Protein AF-A0A6C0E590-F1 (afdb_monomer)

Radius of gyration: 25.4 Å; Cα contacts (8 Å, |Δi|>4): 181; chains: 1; bounding box: 88×44×75 Å

Organism: NCBI:txid1070528

Nearest PDB structures (foldseek):
  6fbv-assembly1_D  TM=6.183E-01  e=8.838E+00  Mycobacterium tuberculosis H37Rv

Solvent-accessible surface area (backbone atoms only — not comparable to full-atom values): 10611 Å² total; per-residue (Å²): 136,91,80,89,82,78,91,78,86,80,71,80,77,78,72,75,76,74,85,67,58,65,64,57,49,36,53,47,10,49,68,38,26,35,47,50,52,51,54,49,51,52,52,51,50,49,54,51,47,56,50,50,47,53,48,43,67,73,73,42,83,52,68,68,62,33,56,49,52,49,48,54,51,49,53,51,48,52,56,59,70,28,68,71,48,45,50,51,47,44,52,50,45,35,52,28,25,36,25,67,60,13,73,55,31,89,57,27,64,46,95,58,75,43,70,57,33,32,57,76,70,72,48,44,80,86,41,74,75,38,33,56,54,50,49,54,49,41,52,53,42,44,66,75,41,57,93,46,50,62,59,59,54,90,28,25,40,63,84,52,55,66,71,58,52,53,51,45,43,74,48,37,35,54,20,36,29,58,90,67,78,81,70,76,88,125

Structure (mmCIF, N/CA/C/O backbone):
data_AF-A0A6C0E590-F1
#
_entry.id   AF-A0A6C0E590-F1
#
loop_
_atom_site.group_PDB
_atom_site.id
_atom_site.type_symbol
_atom_site.label_atom_id
_atom_site.label_alt_id
_atom_site.label_comp_id
_atom_site.label_asym_id
_atom_site.label_entity_id
_atom_site.label_seq_id
_atom_site.pdbx_PDB_ins_code
_atom_site.Cartn_x
_atom_site.Cartn_y
_atom_site.Cartn_z
_atom_site.occupancy
_atom_site.B_iso_or_equiv
_atom_site.auth_seq_id
_atom_site.auth_comp_id
_atom_site.auth_asym_id
_atom_site.auth_atom_id
_atom_site.pdbx_PDB_model_num
ATOM 1 N N . MET A 1 1 ? -61.570 -25.696 46.455 1.00 39.84 1 MET A N 1
ATOM 2 C CA . MET A 1 1 ? -60.836 -26.701 45.655 1.00 39.84 1 MET A CA 1
ATOM 3 C C . MET A 1 1 ? -59.797 -25.986 44.805 1.00 39.84 1 MET A C 1
ATOM 5 O O . MET A 1 1 ? -60.151 -25.136 44.002 1.00 39.84 1 MET A O 1
ATOM 9 N N . ASN A 1 2 ? -58.521 -26.287 45.052 1.00 41.16 2 ASN A N 1
ATOM 10 C CA . ASN A 1 2 ? -57.369 -25.803 44.291 1.00 41.16 2 ASN A CA 1
ATOM 11 C C . ASN A 1 2 ? -57.417 -26.277 42.833 1.00 41.16 2 ASN A C 1
ATOM 13 O O . ASN A 1 2 ? -57.722 -27.446 42.603 1.00 41.16 2 ASN A O 1
ATOM 17 N N . LYS A 1 3 ? -56.980 -25.422 41.897 1.00 37.66 3 LYS A N 1
ATOM 18 C CA . LYS A 1 3 ? -56.059 -25.800 40.806 1.00 37.66 3 LYS A CA 1
ATOM 19 C C . LYS A 1 3 ? -55.511 -24.562 40.086 1.00 37.66 3 LYS A C 1
ATOM 21 O O . LYS A 1 3 ? -56.116 -23.989 39.190 1.00 37.66 3 LYS A O 1
ATOM 26 N N . THR A 1 4 ? -54.309 -24.196 40.508 1.00 42.69 4 THR A N 1
ATOM 27 C CA . THR A 1 4 ? -53.306 -23.393 39.808 1.00 42.69 4 THR A CA 1
ATOM 28 C C . THR A 1 4 ? -53.011 -23.988 38.430 1.00 42.69 4 THR A C 1
ATOM 30 O O . THR A 1 4 ? -52.701 -25.174 38.366 1.00 42.69 4 THR A O 1
ATOM 33 N N . TYR A 1 5 ? -52.979 -23.192 37.355 1.00 37.84 5 TYR A N 1
ATOM 34 C CA . TYR A 1 5 ? -52.237 -23.565 36.143 1.00 37.84 5 TYR A CA 1
ATOM 35 C C . TYR A 1 5 ? -51.424 -22.400 35.571 1.00 37.84 5 TYR A C 1
ATOM 37 O O . TYR A 1 5 ? -51.783 -21.229 35.635 1.00 37.84 5 TYR A O 1
ATOM 45 N N . LYS A 1 6 ? -50.234 -22.791 35.122 1.00 37.69 6 LYS A N 1
ATOM 46 C CA . LYS A 1 6 ? -48.990 -22.035 35.004 1.00 37.69 6 LYS A CA 1
ATOM 47 C C . LYS A 1 6 ? -48.932 -21.126 33.771 1.00 37.69 6 LYS A C 1
ATOM 49 O O . LYS A 1 6 ? -49.382 -21.487 32.690 1.00 37.69 6 LYS A O 1
ATOM 54 N N . LYS A 1 7 ? -48.216 -20.005 33.928 1.00 44.44 7 LYS A N 1
ATOM 55 C CA . LYS A 1 7 ? -47.556 -19.249 32.849 1.00 44.44 7 LYS A CA 1
ATOM 56 C C . LYS A 1 7 ? -46.772 -20.194 31.932 1.00 44.44 7 LYS A C 1
ATOM 58 O O . LYS A 1 7 ? -46.016 -21.011 32.442 1.00 44.44 7 LYS A O 1
ATOM 63 N N . ASN A 1 8 ? -46.807 -19.948 30.623 1.00 37.12 8 ASN A N 1
ATOM 64 C CA . ASN A 1 8 ? -45.625 -20.090 29.769 1.00 37.12 8 ASN A CA 1
ATOM 65 C C . ASN A 1 8 ? -45.683 -19.110 28.588 1.00 37.12 8 ASN A C 1
ATOM 67 O O . ASN A 1 8 ? -46.266 -19.367 27.541 1.00 37.12 8 ASN A O 1
ATOM 71 N N . ARG A 1 9 ? -45.028 -17.956 28.775 1.00 43.06 9 ARG A N 1
ATOM 72 C CA . A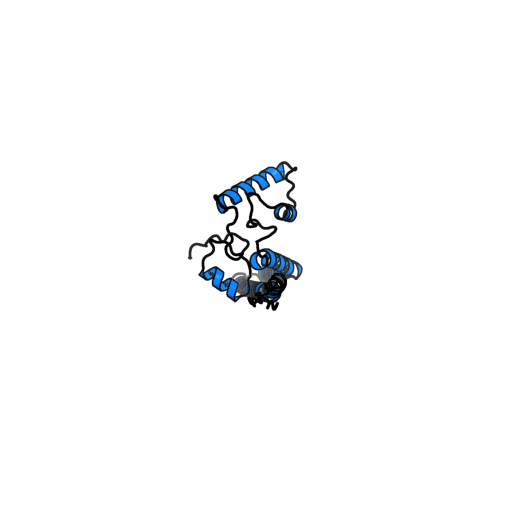RG A 1 9 ? -44.604 -17.060 27.695 1.00 43.06 9 ARG A CA 1
ATOM 73 C C . ARG A 1 9 ? -43.522 -17.778 26.888 1.00 43.06 9 ARG A C 1
ATOM 75 O O . ARG A 1 9 ? -42.359 -17.778 27.284 1.00 43.06 9 ARG A O 1
ATOM 82 N N . HIS A 1 10 ? -43.866 -18.340 25.737 1.00 37.84 10 HIS A N 1
ATOM 83 C CA . HIS A 1 10 ? -42.873 -18.680 24.718 1.00 37.84 10 HIS A CA 1
ATOM 84 C C . HIS A 1 10 ? -42.560 -17.448 23.867 1.00 37.84 10 HIS A C 1
ATOM 86 O O . HIS A 1 10 ? -42.853 -17.372 22.678 1.00 37.84 10 HIS A O 1
ATOM 92 N N . GLY A 1 11 ? -41.908 -16.467 24.497 1.00 43.19 11 GLY A N 1
ATOM 93 C CA . GLY A 1 11 ? -41.067 -15.550 23.745 1.00 43.19 11 GLY A CA 1
ATOM 94 C C . GLY A 1 11 ? -39.936 -16.379 23.152 1.00 43.19 11 GLY A C 1
ATOM 95 O O . GLY A 1 11 ? -39.076 -16.855 23.895 1.00 43.19 11 GLY A O 1
ATOM 96 N N . LYS A 1 12 ? -39.954 -16.593 21.831 1.00 36.91 12 LYS A N 1
ATOM 97 C CA . LYS A 1 12 ? -38.803 -17.121 21.092 1.00 36.91 12 LYS A CA 1
ATOM 98 C C . LYS A 1 12 ? -37.599 -16.258 21.465 1.00 36.91 12 LYS A C 1
ATOM 100 O O . LYS A 1 12 ? -37.453 -15.142 20.969 1.00 36.91 12 LYS A O 1
ATOM 105 N N . LYS A 1 13 ? -36.737 -16.769 22.350 1.00 41.41 13 LYS A N 1
ATOM 106 C CA . LYS A 1 13 ? -35.385 -16.249 22.534 1.00 41.41 13 LYS A CA 1
ATOM 107 C C . LYS A 1 13 ? -34.724 -16.362 21.165 1.00 41.41 13 LYS A C 1
ATOM 109 O O . LYS A 1 13 ? -34.296 -17.445 20.779 1.00 41.41 13 LYS A O 1
ATOM 114 N N . LYS A 1 14 ? -34.678 -15.254 20.415 1.00 38.66 14 LYS A N 1
ATOM 115 C CA . LYS A 1 14 ? -33.698 -15.071 19.346 1.00 38.66 14 LYS A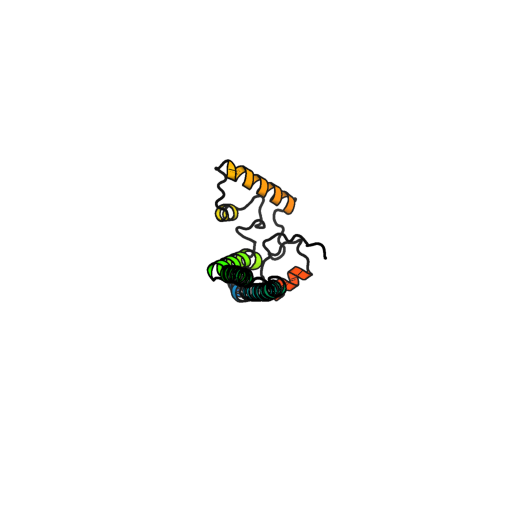 CA 1
ATOM 116 C C . LYS A 1 14 ? -32.350 -15.261 20.022 1.00 38.66 14 LYS A C 1
ATOM 118 O O . LYS A 1 14 ? -31.859 -14.370 20.711 1.00 38.66 14 LYS A O 1
ATOM 123 N N . THR A 1 15 ? -31.802 -16.460 19.897 1.00 36.62 15 THR A N 1
ATOM 124 C CA . THR A 1 15 ? -30.412 -16.746 20.197 1.00 36.62 15 THR A CA 1
ATOM 125 C C . THR A 1 15 ? -29.606 -15.751 19.376 1.00 36.62 15 THR A C 1
ATOM 127 O O . THR A 1 15 ? -29.523 -15.859 18.153 1.00 36.62 15 THR A O 1
ATOM 130 N N . LEU A 1 16 ? -29.064 -14.727 20.045 1.00 42.53 16 LEU A N 1
ATOM 131 C CA . LEU A 1 16 ? -27.971 -13.938 19.502 1.00 42.53 16 LEU A CA 1
ATOM 132 C C . LEU A 1 16 ? -26.908 -14.958 19.093 1.00 42.53 16 LEU A C 1
ATOM 134 O O . LEU A 1 16 ? -26.240 -15.535 19.953 1.00 42.53 16 LEU A O 1
ATOM 138 N N . LYS A 1 17 ? -26.777 -15.217 17.787 1.00 41.34 17 LYS A N 1
ATOM 139 C CA . LYS A 1 17 ? -25.601 -15.891 17.247 1.00 41.34 17 LYS A CA 1
ATOM 140 C C . LYS A 1 17 ? -24.407 -15.054 17.696 1.00 41.34 17 LYS A C 1
ATOM 142 O O . LYS A 1 17 ? -24.183 -13.957 17.184 1.00 41.34 17 LYS A O 1
ATOM 147 N N . LYS A 1 18 ? -23.686 -15.542 18.710 1.00 40.50 18 LYS A N 1
ATOM 148 C CA . LYS A 1 18 ? -22.395 -14.990 19.120 1.00 40.50 18 LYS A CA 1
ATOM 149 C C . LYS A 1 18 ? -21.529 -14.883 17.863 1.00 40.50 18 LYS A C 1
ATOM 151 O O . LYS A 1 18 ? -21.466 -15.809 17.060 1.00 40.50 18 LYS A O 1
ATOM 156 N N . ARG A 1 19 ? -20.933 -13.707 17.676 1.00 46.34 19 ARG A N 1
ATOM 157 C CA . ARG A 1 19 ? -20.088 -13.309 16.546 1.00 46.34 19 ARG A CA 1
ATOM 158 C C . ARG A 1 19 ? -18.914 -14.285 16.366 1.00 46.34 19 ARG A C 1
ATOM 160 O O . ARG A 1 19 ? -17.855 -14.070 16.935 1.00 46.34 19 ARG A O 1
ATOM 167 N N . VAL A 1 20 ? -19.088 -15.319 15.546 1.00 45.22 20 VAL A N 1
ATOM 168 C CA . VAL A 1 20 ? -17.978 -16.129 14.999 1.00 45.22 20 VAL A CA 1
ATOM 169 C C . VAL A 1 20 ? -17.410 -15.483 13.716 1.00 45.22 20 VAL A C 1
ATOM 171 O O . VAL A 1 20 ? -16.308 -15.789 13.284 1.00 45.22 20 VAL A O 1
ATOM 174 N N . GLY A 1 21 ? -18.099 -14.486 13.143 1.00 51.50 21 GLY A N 1
ATOM 175 C CA . GLY A 1 21 ? -17.781 -13.943 11.815 1.00 51.50 21 GLY A CA 1
ATOM 176 C C . GLY A 1 21 ? -16.500 -13.107 11.678 1.00 51.50 21 GLY A C 1
ATOM 177 O O . GLY A 1 21 ? -16.077 -12.866 10.556 1.00 51.50 21 GLY A O 1
ATOM 178 N N . GLY A 1 22 ? -15.857 -12.653 12.760 1.00 58.69 22 GLY A N 1
ATOM 179 C CA . GLY A 1 22 ? -14.691 -11.757 12.654 1.00 58.69 22 GLY A CA 1
ATOM 180 C C . GLY A 1 22 ? -13.435 -12.434 12.092 1.00 58.69 22 GLY A C 1
ATOM 181 O O . GLY A 1 22 ? -12.761 -11.880 11.225 1.00 58.69 22 GLY A O 1
ATOM 182 N N . VAL A 1 23 ? -13.140 -13.650 12.557 1.00 62.97 23 VAL A N 1
ATOM 183 C CA . VAL A 1 23 ? -11.952 -14.411 12.132 1.00 62.97 23 VAL A CA 1
ATOM 184 C C . VAL A 1 23 ? -12.117 -14.913 10.695 1.00 62.97 23 VAL A C 1
ATOM 186 O O . VAL A 1 23 ? -11.191 -14.796 9.890 1.00 62.97 23 VAL A O 1
ATOM 189 N N . ASP A 1 24 ? -13.320 -15.371 10.343 1.00 83.19 24 ASP A N 1
ATOM 190 C CA . ASP A 1 24 ? -13.634 -15.845 8.993 1.00 83.19 24 ASP A CA 1
ATOM 191 C C . ASP A 1 24 ? -13.598 -14.719 7.954 1.00 83.19 24 ASP A C 1
ATOM 193 O O . ASP A 1 24 ? -13.088 -14.914 6.848 1.00 83.19 24 ASP A O 1
ATOM 197 N N . LEU A 1 25 ? -14.056 -13.514 8.314 1.00 87.88 25 LEU A N 1
ATOM 198 C CA . LEU A 1 25 ? -13.996 -12.340 7.438 1.00 87.88 25 LEU A CA 1
ATOM 199 C C . LEU A 1 25 ? -12.555 -11.921 7.133 1.00 87.88 25 LEU A C 1
ATOM 201 O O . LEU A 1 25 ? -12.214 -11.697 5.972 1.00 87.88 25 LEU A O 1
ATOM 205 N N . VAL A 1 26 ? -11.684 -11.862 8.145 1.00 93.06 26 VAL A N 1
ATOM 206 C CA . VAL A 1 26 ? -10.268 -11.506 7.946 1.00 93.06 26 VAL A CA 1
ATOM 207 C C . VAL A 1 26 ? -9.542 -12.578 7.133 1.00 93.06 26 VAL A C 1
ATOM 209 O O . VAL A 1 26 ? -8.768 -12.248 6.232 1.00 93.06 26 VAL A O 1
ATOM 212 N N . LYS A 1 27 ? -9.804 -13.864 7.401 1.00 94.31 27 LYS A N 1
ATOM 213 C CA . LYS A 1 27 ? -9.230 -14.974 6.628 1.00 94.31 27 LYS A CA 1
ATOM 214 C C . LYS A 1 27 ? -9.656 -14.906 5.160 1.00 94.31 27 LYS A C 1
ATOM 216 O O . LYS A 1 27 ? -8.802 -15.020 4.282 1.00 94.31 27 LYS A O 1
ATOM 221 N N . LYS A 1 28 ? -10.942 -14.649 4.896 1.00 94.06 28 LYS A N 1
ATOM 222 C CA . LYS A 1 28 ? -11.473 -14.465 3.539 1.00 94.06 28 LYS A CA 1
ATOM 223 C C . LYS A 1 28 ? -10.868 -13.243 2.850 1.00 94.06 28 LYS A C 1
ATOM 225 O O . LYS A 1 28 ? -10.473 -13.345 1.694 1.00 94.06 28 LYS A O 1
ATOM 230 N N . CYS A 1 29 ? -10.735 -12.113 3.541 1.00 97.06 29 CYS A N 1
ATOM 231 C CA . CYS A 1 29 ? -10.096 -10.914 2.991 1.00 97.06 29 CYS A CA 1
ATOM 232 C C . CYS A 1 29 ? -8.646 -11.189 2.559 1.00 97.06 29 CYS A C 1
ATOM 234 O O . CYS A 1 29 ? -8.240 -10.842 1.451 1.00 97.06 29 CYS A O 1
ATOM 236 N N . LYS A 1 30 ? -7.875 -11.903 3.390 1.00 96.31 30 LYS A N 1
ATOM 237 C CA . LYS A 1 30 ? -6.504 -12.309 3.050 1.00 96.31 30 LYS A CA 1
ATOM 238 C C . LYS A 1 30 ? -6.453 -13.240 1.837 1.00 96.31 30 LYS A C 1
ATOM 240 O O . LYS A 1 30 ? -5.600 -13.060 0.975 1.00 96.31 30 LYS A O 1
ATOM 245 N N . SER A 1 31 ? -7.350 -14.222 1.744 1.00 95.56 31 SER A N 1
ATOM 246 C CA . SER A 1 31 ? -7.349 -15.160 0.613 1.00 95.56 31 SER A CA 1
ATOM 247 C C . SER A 1 31 ? -7.864 -14.545 -0.692 1.00 95.56 31 SER A C 1
ATOM 249 O O . SER A 1 31 ? -7.456 -14.995 -1.762 1.00 95.56 31 SER A O 1
ATOM 251 N N . THR A 1 32 ? -8.705 -13.509 -0.618 1.00 96.00 32 THR A N 1
ATOM 252 C CA . THR A 1 32 ? -9.319 -12.843 -1.779 1.00 96.00 32 THR A CA 1
ATOM 253 C C . THR A 1 32 ? -8.624 -11.527 -2.120 1.00 96.00 32 THR A C 1
ATOM 255 O O . THR A 1 32 ? -7.800 -11.497 -3.037 1.00 96.00 32 THR A O 1
ATOM 258 N N . TYR A 1 33 ? -8.909 -10.460 -1.373 1.00 96.62 33 TYR A N 1
ATOM 259 C CA . TYR A 1 33 ? -8.420 -9.108 -1.627 1.00 96.62 33 TYR A CA 1
ATOM 260 C C . TYR A 1 33 ? -6.891 -9.041 -1.672 1.00 96.62 33 TYR A C 1
ATOM 262 O O . TYR A 1 33 ? -6.320 -8.589 -2.663 1.00 96.62 33 TYR A O 1
ATOM 270 N N . VAL A 1 34 ? -6.202 -9.553 -0.643 1.00 97.25 34 VAL A N 1
ATOM 271 C CA . VAL A 1 34 ? -4.730 -9.460 -0.566 1.00 97.25 34 VAL A CA 1
ATOM 272 C C . VAL A 1 34 ? -4.069 -10.258 -1.693 1.00 97.25 34 VAL A C 1
ATOM 274 O O . VAL A 1 34 ? -3.162 -9.757 -2.357 1.00 97.25 34 VAL A O 1
ATOM 277 N N . THR A 1 35 ? -4.548 -11.473 -1.970 1.00 95.69 35 THR A N 1
ATOM 278 C CA . THR A 1 35 ? -4.071 -12.286 -3.102 1.00 95.69 35 THR A CA 1
ATOM 279 C C . THR A 1 35 ? -4.282 -11.577 -4.442 1.00 95.69 35 THR A C 1
ATOM 281 O O . THR A 1 35 ? -3.385 -11.567 -5.287 1.00 95.69 35 THR A O 1
ATOM 284 N N . THR A 1 36 ? -5.451 -10.967 -4.639 1.00 96.31 36 THR A N 1
ATOM 285 C CA . THR A 1 36 ? -5.792 -10.224 -5.862 1.00 96.31 36 THR A CA 1
ATOM 286 C C . THR A 1 36 ? -4.906 -8.991 -6.018 1.00 96.31 36 THR A C 1
ATOM 288 O O . THR A 1 36 ? -4.348 -8.768 -7.090 1.00 96.31 36 THR A O 1
ATOM 291 N N . SER A 1 37 ? -4.688 -8.247 -4.932 1.00 96.12 37 SER A N 1
ATOM 292 C CA . SER A 1 37 ? -3.793 -7.089 -4.883 1.00 96.12 37 SER A CA 1
ATOM 293 C C . SER A 1 37 ? -2.351 -7.464 -5.247 1.00 96.12 37 SER A C 1
ATOM 295 O O . SER A 1 37 ? -1.731 -6.798 -6.076 1.00 96.12 37 SER A O 1
ATOM 297 N N . VAL A 1 38 ? -1.831 -8.584 -4.727 1.00 95.94 38 VAL A N 1
ATOM 298 C CA . VAL A 1 38 ? -0.503 -9.109 -5.101 1.00 95.94 38 VAL A CA 1
ATOM 299 C C . VAL A 1 38 ? -0.436 -9.459 -6.588 1.00 95.94 38 VAL A C 1
ATOM 301 O O . VAL A 1 38 ? 0.506 -9.049 -7.264 1.00 95.94 38 VAL A O 1
ATOM 304 N N . LYS A 1 39 ? -1.435 -10.174 -7.122 1.00 96.50 39 LYS A N 1
ATOM 305 C CA . LYS A 1 39 ? -1.486 -10.524 -8.553 1.00 96.50 39 LYS A CA 1
ATOM 306 C C . LYS A 1 39 ? -1.512 -9.276 -9.440 1.00 96.50 39 LYS A C 1
ATOM 308 O O . LYS A 1 39 ? -0.759 -9.208 -10.411 1.00 96.50 39 LYS A O 1
ATOM 313 N N . ARG A 1 40 ? -2.324 -8.274 -9.083 1.00 95.50 40 ARG A N 1
ATOM 314 C CA . ARG A 1 40 ? -2.385 -6.976 -9.774 1.00 95.50 40 ARG A CA 1
ATOM 315 C C . ARG A 1 40 ? -1.025 -6.284 -9.755 1.00 95.50 40 ARG A C 1
ATOM 317 O O . ARG A 1 40 ? -0.531 -5.909 -10.811 1.00 95.50 40 ARG A O 1
ATOM 324 N N . LYS A 1 41 ? -0.375 -6.219 -8.592 1.00 94.50 41 LYS A N 1
ATOM 325 C CA . LYS A 1 41 ? 0.949 -5.605 -8.430 1.00 94.50 41 LYS A CA 1
ATOM 326 C C . LYS A 1 41 ? 2.032 -6.286 -9.275 1.00 94.50 41 LYS A C 1
ATOM 328 O O . LYS A 1 41 ? 2.836 -5.600 -9.897 1.00 94.50 41 LYS A O 1
ATOM 333 N N . ILE A 1 42 ? 2.038 -7.620 -9.342 1.00 96.94 42 ILE A N 1
ATOM 334 C CA . ILE A 1 42 ? 2.959 -8.379 -10.208 1.00 96.94 42 ILE A CA 1
ATOM 335 C C . ILE A 1 42 ? 2.679 -8.081 -11.688 1.00 96.94 42 ILE A C 1
ATOM 337 O O . ILE A 1 42 ? 3.612 -7.852 -12.459 1.00 96.94 42 ILE A O 1
ATOM 341 N N . SER A 1 43 ? 1.403 -8.049 -12.085 1.00 97.44 43 SER A N 1
ATOM 342 C CA . SER A 1 43 ? 0.998 -7.736 -13.460 1.00 97.44 43 SER A CA 1
ATOM 343 C C . SER A 1 43 ? 1.403 -6.316 -13.872 1.00 97.44 43 SER A C 1
ATOM 345 O O . SER A 1 43 ? 1.962 -6.123 -14.949 1.00 97.44 43 SER A O 1
ATOM 347 N N . GLU A 1 44 ? 1.185 -5.323 -13.009 1.00 96.12 44 GLU A N 1
ATOM 348 C CA . GLU A 1 44 ? 1.597 -3.933 -13.239 1.00 96.12 44 GLU A CA 1
ATOM 349 C C . GLU A 1 44 ? 3.119 -3.800 -13.338 1.00 96.12 44 GLU A C 1
ATOM 351 O O . GLU A 1 44 ? 3.615 -3.174 -14.275 1.00 96.12 44 GLU A O 1
ATOM 356 N N . ALA A 1 45 ? 3.868 -4.452 -12.443 1.00 96.38 45 ALA A N 1
ATOM 357 C CA . ALA A 1 45 ? 5.327 -4.477 -12.507 1.00 96.38 45 ALA A CA 1
ATOM 358 C C . ALA A 1 45 ? 5.834 -5.081 -13.822 1.00 96.38 45 ALA A C 1
ATOM 360 O O . ALA A 1 45 ? 6.783 -4.566 -14.410 1.00 96.38 45 ALA A O 1
ATOM 361 N N . LYS A 1 46 ? 5.178 -6.139 -14.316 1.00 98.06 46 LYS A N 1
ATOM 362 C CA . LYS A 1 46 ? 5.528 -6.757 -15.599 1.00 98.06 46 LYS A CA 1
ATOM 363 C C . LYS A 1 46 ? 5.271 -5.809 -16.774 1.00 98.06 46 LYS A C 1
ATOM 365 O O . LYS A 1 46 ? 6.139 -5.665 -17.628 1.00 98.06 46 LYS A O 1
ATOM 370 N N . LYS A 1 47 ? 4.139 -5.097 -16.779 1.00 97.94 47 LYS A N 1
ATOM 371 C CA . LYS A 1 47 ? 3.838 -4.079 -17.805 1.00 97.94 47 LYS A CA 1
ATOM 372 C C . LYS A 1 47 ? 4.871 -2.950 -17.821 1.00 97.94 47 LYS A C 1
ATOM 374 O O . LYS A 1 47 ? 5.272 -2.514 -18.897 1.00 97.94 47 LYS A O 1
ATOM 379 N N . ILE A 1 48 ? 5.299 -2.486 -16.645 1.00 97.62 48 ILE A N 1
ATOM 380 C CA . ILE A 1 48 ? 6.350 -1.465 -16.509 1.00 97.62 48 ILE A CA 1
ATOM 381 C C . ILE A 1 48 ? 7.674 -1.996 -17.062 1.00 97.62 48 ILE A C 1
ATOM 383 O O . ILE A 1 48 ? 8.268 -1.344 -17.912 1.00 97.62 48 ILE A O 1
ATOM 387 N N . TYR A 1 49 ? 8.080 -3.205 -16.663 1.00 98.25 49 TYR A N 1
ATOM 388 C CA . TYR A 1 49 ? 9.281 -3.862 -17.182 1.00 98.25 49 TYR A CA 1
ATOM 389 C C . TYR A 1 49 ? 9.270 -3.949 -18.717 1.00 98.25 49 TYR A C 1
ATOM 391 O O . TYR A 1 49 ? 10.216 -3.508 -19.367 1.00 98.25 49 TYR A O 1
ATOM 399 N N . ASP A 1 50 ? 8.186 -4.455 -19.314 1.00 98.44 50 ASP A N 1
ATOM 400 C CA . ASP A 1 50 ? 8.091 -4.626 -20.770 1.00 98.44 50 ASP A CA 1
ATOM 401 C C . ASP A 1 50 ? 8.152 -3.280 -21.507 1.00 98.44 50 ASP A C 1
ATOM 403 O O . ASP A 1 50 ? 8.824 -3.149 -22.535 1.00 98.44 50 ASP A O 1
ATOM 407 N N . ARG A 1 51 ? 7.484 -2.255 -20.961 1.00 98.50 51 ARG A N 1
ATOM 408 C CA . ARG A 1 51 ? 7.532 -0.886 -21.484 1.00 98.50 51 ARG A CA 1
ATOM 409 C C . ARG A 1 51 ? 8.948 -0.321 -21.420 1.00 98.50 51 ARG A C 1
ATOM 411 O O . ARG A 1 51 ? 9.422 0.223 -22.415 1.00 98.50 51 ARG A O 1
ATOM 418 N N . ASP A 1 52 ? 9.616 -0.446 -20.283 1.00 98.31 52 ASP A N 1
ATOM 419 C CA . ASP A 1 52 ? 10.917 0.178 -20.052 1.00 98.31 52 ASP A CA 1
ATOM 420 C C . ASP A 1 52 ? 12.015 -0.524 -20.871 1.00 98.31 52 ASP A C 1
ATOM 422 O O . ASP A 1 52 ? 12.839 0.149 -21.489 1.00 98.31 52 ASP A O 1
ATOM 426 N N . VAL A 1 53 ? 11.957 -1.856 -21.022 1.00 98.44 53 VAL A N 1
ATOM 427 C CA . VAL A 1 53 ? 12.825 -2.604 -21.953 1.00 98.44 53 VAL A CA 1
ATOM 428 C C . VAL A 1 53 ? 12.600 -2.158 -23.399 1.00 98.44 53 VAL A C 1
ATOM 430 O O . VAL A 1 53 ? 13.563 -1.956 -24.144 1.00 98.44 53 VAL A O 1
ATOM 433 N N . LYS A 1 54 ? 11.340 -1.979 -23.819 1.00 98.44 54 LYS A N 1
ATOM 434 C CA . LYS A 1 54 ? 11.016 -1.483 -25.165 1.00 98.44 54 LYS A CA 1
ATOM 435 C C . LYS A 1 54 ? 11.585 -0.081 -25.395 1.00 98.44 54 LYS A C 1
ATOM 437 O O . LYS A 1 54 ? 12.140 0.177 -26.462 1.00 98.44 54 LYS A O 1
ATOM 442 N N . LEU A 1 55 ? 11.474 0.809 -24.410 1.00 98.12 55 LEU A N 1
ATOM 443 C CA . LEU A 1 55 ? 12.028 2.163 -24.479 1.00 98.12 55 LEU A CA 1
ATOM 444 C C . LEU A 1 55 ? 13.559 2.154 -24.526 1.00 98.12 55 LEU A C 1
ATOM 446 O O . LEU A 1 55 ? 14.132 2.846 -25.364 1.00 98.12 55 LEU A O 1
ATOM 450 N N . ALA A 1 56 ? 14.218 1.331 -23.706 1.00 98.06 56 ALA A N 1
ATOM 451 C CA . ALA A 1 56 ? 15.672 1.183 -23.720 1.00 98.06 56 ALA A CA 1
ATOM 452 C C . ALA A 1 56 ? 16.172 0.731 -25.101 1.00 98.06 56 ALA A C 1
ATOM 454 O O . ALA A 1 56 ? 17.053 1.367 -25.675 1.00 98.06 56 ALA A O 1
ATOM 455 N N . ARG A 1 57 ? 15.540 -0.296 -25.689 1.00 98.00 57 ARG A N 1
ATOM 456 C CA . ARG A 1 57 ? 15.867 -0.785 -27.043 1.00 98.00 57 ARG A CA 1
ATOM 457 C C . ARG A 1 57 ? 15.644 0.257 -28.138 1.00 98.00 57 ARG A C 1
ATOM 459 O O . ARG A 1 57 ? 16.357 0.239 -29.133 1.00 98.00 57 ARG A O 1
ATOM 466 N N . LYS A 1 58 ? 14.654 1.141 -27.979 1.00 98.12 58 LYS A N 1
ATOM 467 C CA . LYS A 1 58 ? 14.362 2.207 -28.948 1.00 98.12 58 LYS A CA 1
ATOM 468 C C . LYS A 1 58 ? 15.368 3.358 -28.861 1.00 98.12 58 LYS A C 1
ATOM 470 O O . LYS A 1 58 ? 15.737 3.919 -29.888 1.00 98.12 58 LYS A O 1
ATOM 475 N N . ASN A 1 59 ? 15.771 3.729 -27.647 1.00 97.94 59 ASN A N 1
ATOM 476 C CA . ASN A 1 59 ? 16.466 4.992 -27.397 1.00 97.94 59 ASN A CA 1
ATOM 477 C C . ASN A 1 59 ? 17.985 4.838 -27.208 1.00 97.94 59 ASN A C 1
ATOM 479 O O . ASN A 1 59 ? 18.714 5.807 -27.407 1.00 97.94 59 ASN A O 1
ATOM 483 N N . ILE A 1 60 ? 18.481 3.651 -26.842 1.00 97.31 60 ILE A N 1
ATOM 484 C CA . ILE A 1 60 ? 19.908 3.410 -26.587 1.00 97.31 60 ILE A CA 1
ATOM 485 C C . ILE A 1 60 ? 20.528 2.689 -27.784 1.00 97.31 60 ILE A C 1
ATOM 487 O O . ILE A 1 60 ? 20.260 1.513 -28.022 1.00 97.31 60 ILE A O 1
ATOM 491 N N . LYS A 1 61 ? 21.377 3.405 -28.530 1.00 96.31 61 LYS A N 1
ATOM 492 C CA . LYS A 1 61 ? 22.060 2.879 -29.724 1.00 96.31 61 LYS A CA 1
ATOM 493 C C . LYS A 1 61 ? 23.331 2.093 -29.392 1.00 96.31 61 LYS A C 1
ATOM 495 O O . LYS A 1 61 ? 23.657 1.140 -30.092 1.00 96.31 61 LYS A O 1
ATOM 500 N N . ASP A 1 62 ? 24.039 2.484 -28.332 1.00 98.06 62 ASP A N 1
ATOM 501 C CA . ASP A 1 62 ? 25.250 1.785 -27.901 1.00 98.06 62 ASP A CA 1
ATOM 502 C C . ASP A 1 62 ? 24.911 0.425 -27.271 1.00 98.06 62 ASP A C 1
ATOM 504 O O . ASP A 1 62 ? 24.120 0.330 -26.329 1.00 98.06 62 ASP A O 1
ATOM 508 N N . LYS A 1 63 ? 25.532 -0.641 -27.783 1.00 96.69 63 LYS A N 1
ATOM 509 C CA . LYS A 1 63 ? 25.223 -2.027 -27.402 1.00 96.69 63 LYS A CA 1
ATOM 510 C C . LYS A 1 63 ? 25.584 -2.326 -25.945 1.00 96.69 63 LYS A C 1
ATOM 512 O O . LYS A 1 63 ? 24.860 -3.069 -25.277 1.00 96.69 63 LYS A O 1
ATOM 517 N N . THR A 1 64 ? 26.681 -1.759 -25.449 1.00 97.31 64 THR A N 1
ATOM 518 C CA . THR A 1 64 ? 27.155 -1.977 -24.076 1.00 97.31 64 THR A CA 1
ATOM 519 C C . THR A 1 64 ? 26.214 -1.311 -23.075 1.00 97.31 64 THR A C 1
ATOM 521 O O . THR A 1 64 ? 25.745 -1.957 -22.135 1.00 97.31 64 THR A O 1
ATOM 524 N N . ASN A 1 65 ? 25.849 -0.056 -23.332 1.00 97.50 65 ASN A N 1
ATOM 525 C CA . ASN A 1 65 ? 24.896 0.709 -22.536 1.00 97.50 65 ASN A CA 1
ATOM 526 C C . ASN A 1 65 ? 23.491 0.105 -22.591 1.00 97.50 65 ASN A C 1
ATOM 528 O O . ASN A 1 65 ? 22.818 0.043 -21.563 1.00 97.50 65 ASN A O 1
ATOM 532 N N . LEU A 1 66 ? 23.061 -0.410 -23.748 1.00 98.12 66 LEU A N 1
ATOM 533 C CA . LEU A 1 66 ? 21.783 -1.110 -23.870 1.00 98.12 66 LEU A CA 1
ATOM 534 C C . LEU A 1 66 ? 21.759 -2.367 -22.994 1.00 98.12 66 LEU A C 1
ATOM 536 O O . LEU A 1 66 ? 20.804 -2.583 -22.248 1.00 98.12 66 LEU A O 1
ATOM 540 N N . LYS A 1 67 ? 22.820 -3.184 -23.049 1.00 98.19 67 LYS A N 1
ATOM 541 C CA . LYS A 1 67 ? 22.936 -4.396 -22.225 1.00 98.19 67 LYS A CA 1
ATOM 542 C C . LYS A 1 67 ? 22.899 -4.058 -20.735 1.00 98.19 67 LYS A C 1
ATOM 544 O O . LYS A 1 67 ? 22.200 -4.735 -19.983 1.00 98.19 67 LYS A O 1
ATOM 549 N N . LYS A 1 68 ? 23.618 -3.009 -20.320 1.00 98.19 68 LYS A N 1
ATOM 550 C CA . LYS A 1 68 ? 23.611 -2.527 -18.934 1.00 98.19 68 LYS A CA 1
ATOM 551 C C . LYS A 1 68 ? 22.216 -2.059 -18.510 1.00 98.19 68 LYS A C 1
ATOM 553 O O . LYS A 1 68 ? 21.698 -2.549 -17.517 1.00 98.19 68 LYS A O 1
ATOM 558 N N . SER A 1 69 ? 21.570 -1.208 -19.307 1.00 98.00 69 SER A N 1
ATOM 559 C CA . SER A 1 69 ? 20.236 -0.680 -19.002 1.00 98.00 69 SER A CA 1
ATOM 560 C C . SER A 1 69 ? 19.175 -1.779 -18.891 1.00 98.00 69 SER A C 1
ATOM 562 O O . SER A 1 69 ? 18.388 -1.772 -17.948 1.00 98.00 69 SER A O 1
ATOM 564 N N . ILE A 1 70 ? 19.174 -2.762 -19.800 1.00 98.31 70 ILE A N 1
ATOM 565 C CA . ILE A 1 70 ? 18.249 -3.905 -19.715 1.00 98.31 70 ILE A CA 1
ATOM 566 C C . ILE A 1 70 ? 18.486 -4.702 -18.428 1.00 98.31 70 ILE A C 1
ATOM 568 O O . ILE A 1 70 ? 17.515 -5.092 -17.780 1.00 98.31 70 ILE A O 1
ATOM 572 N N . LYS A 1 71 ? 19.750 -4.922 -18.045 1.00 98.31 71 LYS A N 1
ATOM 573 C CA . LYS A 1 71 ? 20.090 -5.616 -16.799 1.00 98.31 71 LYS A CA 1
ATOM 574 C C . LYS A 1 71 ? 19.584 -4.850 -15.575 1.00 98.31 71 LYS A C 1
ATOM 576 O O . LYS A 1 71 ? 18.944 -5.454 -14.726 1.00 98.31 71 LYS A O 1
ATOM 581 N N . ASP A 1 72 ? 19.792 -3.537 -15.518 1.00 98.19 72 ASP A N 1
ATOM 582 C CA . ASP A 1 72 ? 19.327 -2.705 -14.400 1.00 98.19 72 ASP A CA 1
ATOM 583 C C . ASP A 1 72 ? 17.789 -2.745 -14.268 1.00 98.19 72 ASP A C 1
ATOM 585 O O . ASP A 1 72 ? 17.250 -2.870 -13.165 1.00 98.19 72 ASP A O 1
ATOM 589 N N . ILE A 1 73 ? 17.067 -2.713 -15.397 1.00 98.31 73 ILE A N 1
ATOM 590 C CA . ILE A 1 73 ? 15.600 -2.857 -15.438 1.00 98.31 73 ILE A CA 1
ATOM 591 C C . ILE A 1 73 ? 15.168 -4.247 -14.938 1.00 98.31 73 ILE A C 1
ATOM 593 O O . ILE A 1 73 ? 14.199 -4.370 -14.184 1.00 98.31 73 ILE A O 1
ATOM 597 N N . GLU A 1 74 ? 15.876 -5.303 -15.344 1.00 98.19 74 GLU A N 1
ATOM 598 C CA . GLU A 1 74 ? 15.611 -6.676 -14.908 1.00 98.19 74 GLU A CA 1
ATOM 599 C C . GLU A 1 74 ? 15.876 -6.871 -13.411 1.00 98.19 74 GLU A C 1
ATOM 601 O O . GLU A 1 74 ? 15.048 -7.464 -12.716 1.00 98.19 74 GLU A O 1
ATOM 606 N N . ASP A 1 75 ? 16.985 -6.339 -12.902 1.00 98.00 75 ASP A N 1
ATOM 607 C CA . ASP A 1 75 ? 17.353 -6.414 -11.490 1.00 98.00 75 ASP A CA 1
ATOM 608 C C . ASP A 1 75 ? 16.335 -5.656 -10.625 1.00 98.00 75 ASP A C 1
ATOM 610 O O . ASP A 1 75 ? 15.878 -6.182 -9.604 1.00 98.00 75 ASP A O 1
ATOM 614 N N . PHE A 1 76 ? 15.879 -4.478 -11.067 1.00 96.75 76 PHE A N 1
ATOM 615 C CA . PHE A 1 76 ? 14.798 -3.748 -10.401 1.00 96.75 76 PHE A CA 1
ATOM 616 C C . PHE A 1 76 ? 13.479 -4.533 -10.401 1.00 96.75 76 PHE A C 1
ATOM 618 O O . PHE A 1 76 ? 12.819 -4.638 -9.362 1.00 96.75 76 PHE A O 1
ATOM 625 N N . TYR A 1 77 ? 13.100 -5.129 -11.536 1.00 97.44 77 TYR A N 1
ATOM 626 C CA . TYR A 1 77 ? 11.900 -5.960 -11.628 1.00 97.44 77 TYR A CA 1
ATOM 627 C C . TYR A 1 77 ? 11.972 -7.154 -10.668 1.00 97.44 77 TYR A C 1
ATOM 629 O O . TYR A 1 77 ? 11.063 -7.335 -9.855 1.00 97.44 77 TYR A O 1
ATOM 637 N N . LYS A 1 78 ? 13.072 -7.920 -10.694 1.00 97.31 78 LYS A N 1
ATOM 638 C CA . LYS A 1 78 ? 13.308 -9.066 -9.797 1.00 97.31 78 LYS A CA 1
ATOM 639 C C . LYS A 1 78 ? 13.291 -8.657 -8.332 1.00 97.31 78 LYS A C 1
ATOM 641 O O . LYS A 1 78 ? 12.686 -9.351 -7.516 1.00 97.31 78 LYS A O 1
ATOM 646 N N . PHE A 1 79 ? 13.915 -7.528 -7.995 1.00 95.38 79 PHE A N 1
ATOM 647 C CA . PHE A 1 79 ? 13.846 -6.961 -6.654 1.00 95.38 79 PHE A CA 1
ATOM 648 C C . PHE A 1 79 ? 12.392 -6.697 -6.253 1.00 95.38 79 PHE A C 1
ATOM 650 O O . PHE A 1 79 ? 11.965 -7.112 -5.176 1.00 95.38 79 PHE A O 1
ATOM 657 N N . PHE A 1 80 ? 11.606 -6.058 -7.116 1.00 93.00 80 PHE A N 1
ATOM 658 C CA . PHE A 1 80 ? 10.225 -5.697 -6.815 1.00 93.00 80 PHE A CA 1
ATOM 659 C C . PHE A 1 80 ? 9.314 -6.916 -6.604 1.00 93.00 80 PHE A C 1
ATOM 661 O O . PHE A 1 80 ? 8.528 -6.932 -5.654 1.00 93.00 80 PHE A O 1
ATOM 668 N N . ILE A 1 81 ? 9.429 -7.944 -7.455 1.00 96.06 81 ILE A N 1
ATOM 669 C CA . ILE A 1 81 ? 8.592 -9.157 -7.387 1.00 96.06 81 ILE A CA 1
ATOM 670 C C . ILE A 1 81 ? 9.144 -10.245 -6.459 1.00 96.06 81 ILE A C 1
ATOM 672 O O . ILE A 1 81 ? 8.567 -11.327 -6.366 1.00 96.06 81 ILE A O 1
ATOM 676 N N . ASN A 1 82 ? 10.257 -9.994 -5.772 1.00 96.06 82 ASN A N 1
ATOM 677 C CA . ASN A 1 82 ? 10.839 -10.971 -4.863 1.00 96.06 82 ASN A CA 1
ATOM 678 C C . ASN A 1 82 ? 9.887 -11.289 -3.691 1.00 96.06 82 ASN A C 1
ATOM 680 O O . ASN A 1 82 ? 9.140 -10.432 -3.211 1.00 96.06 82 ASN A O 1
ATOM 684 N N . ASN A 1 83 ? 9.975 -12.517 -3.172 1.00 94.38 83 ASN A N 1
ATOM 685 C CA . ASN A 1 83 ? 9.089 -13.005 -2.110 1.00 94.38 83 ASN A CA 1
ATOM 686 C C . ASN A 1 83 ? 9.076 -12.107 -0.864 1.00 94.38 83 ASN A C 1
ATOM 688 O O . ASN A 1 83 ? 8.010 -11.821 -0.333 1.00 94.38 83 ASN A O 1
ATOM 692 N N . LYS A 1 84 ? 10.227 -11.595 -0.413 1.00 95.94 84 LYS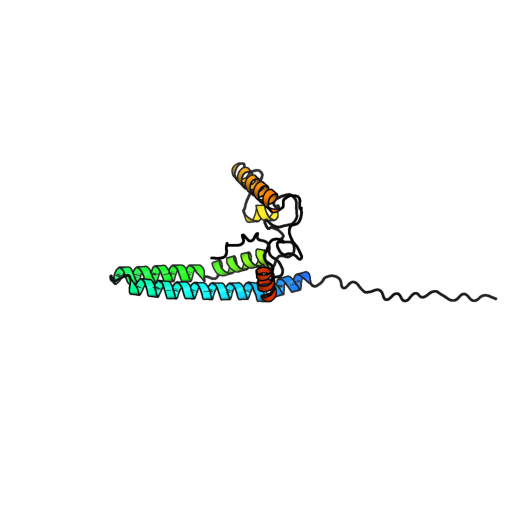 A N 1
ATOM 693 C CA . LYS A 1 84 ? 10.313 -10.709 0.762 1.00 95.94 84 LYS A CA 1
ATOM 694 C C . LYS A 1 84 ? 9.532 -9.408 0.554 1.00 95.94 84 LYS A C 1
ATOM 696 O O . LYS A 1 84 ? 8.846 -8.952 1.467 1.00 95.94 84 LYS A O 1
ATOM 701 N N . ASN A 1 85 ? 9.619 -8.809 -0.630 1.00 94.44 85 ASN A N 1
ATOM 702 C CA . ASN A 1 85 ? 8.896 -7.582 -0.956 1.00 94.44 85 ASN A CA 1
ATOM 703 C C . ASN A 1 85 ? 7.402 -7.841 -1.188 1.00 94.44 85 ASN A C 1
ATOM 705 O O . ASN A 1 85 ? 6.572 -7.044 -0.742 1.00 94.44 85 ASN A O 1
ATOM 709 N N . LEU A 1 86 ? 7.042 -8.984 -1.777 1.00 96.00 86 LEU A N 1
ATOM 710 C CA . LEU A 1 86 ? 5.647 -9.410 -1.885 1.00 96.00 86 LEU A CA 1
ATOM 711 C C . LEU A 1 86 ? 5.021 -9.695 -0.513 1.00 96.00 86 LEU A C 1
ATOM 713 O O . LEU A 1 86 ? 3.895 -9.271 -0.271 1.00 96.00 86 LEU A O 1
ATOM 717 N N . GLU A 1 87 ? 5.735 -10.331 0.416 1.00 96.38 87 GLU A N 1
ATOM 718 C CA . GLU A 1 87 ? 5.247 -10.555 1.784 1.00 96.38 87 GLU A CA 1
ATOM 719 C C . GLU A 1 87 ? 5.082 -9.244 2.561 1.00 96.38 87 GLU A C 1
ATOM 721 O O . GLU A 1 87 ? 4.080 -9.045 3.253 1.00 96.38 87 GLU A O 1
ATOM 726 N N . ARG A 1 88 ? 6.008 -8.290 2.397 1.00 94.75 88 ARG A N 1
ATOM 727 C CA . ARG A 1 88 ? 5.841 -6.931 2.942 1.00 94.75 88 ARG A CA 1
ATOM 728 C C . ARG A 1 88 ? 4.589 -6.255 2.385 1.00 94.75 88 ARG A C 1
ATOM 730 O O . ARG A 1 88 ? 3.834 -5.662 3.154 1.00 94.75 88 ARG A O 1
ATOM 737 N N . HIS A 1 89 ? 4.345 -6.383 1.078 1.00 95.25 89 HIS A N 1
ATOM 738 C CA . HIS A 1 89 ? 3.122 -5.884 0.447 1.00 95.25 89 HIS A CA 1
ATOM 739 C C . HIS A 1 89 ? 1.882 -6.553 1.043 1.00 95.25 89 HIS A C 1
ATOM 741 O O . HIS A 1 89 ? 0.990 -5.855 1.507 1.00 95.25 89 HIS A O 1
ATOM 747 N N . LYS A 1 90 ? 1.853 -7.887 1.146 1.00 96.69 90 LYS A N 1
ATOM 748 C CA . LYS A 1 90 ? 0.742 -8.626 1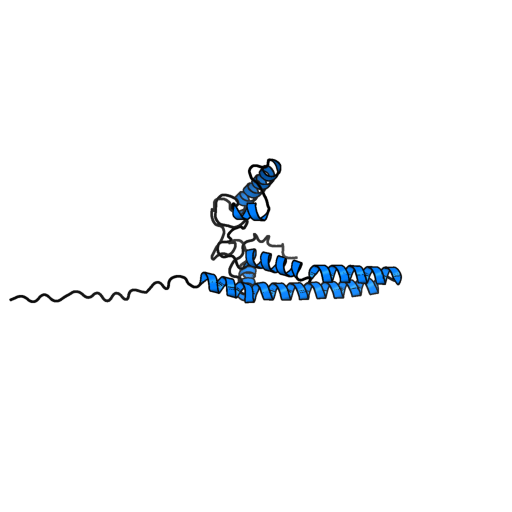.772 1.00 96.69 90 LYS A CA 1
ATOM 749 C C . LYS A 1 90 ? 0.463 -8.166 3.198 1.00 96.69 90 LYS A C 1
ATOM 751 O O . LYS A 1 90 ? -0.701 -8.023 3.574 1.00 96.69 90 LYS A O 1
ATOM 756 N N . LYS A 1 91 ? 1.510 -7.931 3.996 1.00 95.25 91 LYS A N 1
ATOM 757 C CA . LYS A 1 91 ? 1.380 -7.424 5.368 1.00 95.25 91 LYS A CA 1
ATOM 758 C C . LYS A 1 91 ? 0.757 -6.028 5.383 1.00 95.25 91 LYS A C 1
ATOM 760 O O . LYS A 1 91 ? -0.159 -5.795 6.167 1.00 95.25 91 LYS A O 1
ATOM 765 N N . SER A 1 92 ? 1.208 -5.140 4.499 1.00 94.19 92 SER A N 1
ATOM 766 C CA . SER A 1 92 ? 0.637 -3.798 4.352 1.00 94.19 92 SER A CA 1
ATOM 767 C C . SER A 1 92 ? -0.833 -3.855 3.925 1.00 94.19 92 SER A C 1
ATOM 769 O O . SER A 1 92 ? -1.684 -3.306 4.618 1.00 94.19 92 SER A O 1
ATOM 771 N N . GLU A 1 93 ? -1.164 -4.609 2.876 1.00 96.25 93 GLU A N 1
ATOM 772 C CA . GLU A 1 93 ? -2.546 -4.782 2.408 1.00 96.25 93 GLU A CA 1
ATOM 773 C C . GLU A 1 93 ? -3.442 -5.389 3.492 1.00 96.25 93 GLU A C 1
ATOM 775 O O . GLU A 1 93 ? -4.573 -4.956 3.684 1.00 96.25 93 GLU A O 1
ATOM 780 N N . THR A 1 94 ? -2.925 -6.353 4.258 1.00 96.50 94 THR A N 1
ATOM 781 C CA . THR A 1 94 ? -3.638 -6.936 5.400 1.00 96.50 94 THR A CA 1
ATOM 782 C C . THR A 1 94 ? -3.954 -5.876 6.452 1.00 96.50 94 THR A C 1
ATOM 784 O O . THR A 1 94 ? -5.078 -5.820 6.945 1.00 96.50 94 THR A O 1
ATOM 787 N N . GLN A 1 95 ? -2.975 -5.042 6.804 1.00 94.94 95 GLN A N 1
ATOM 788 C CA . GLN A 1 95 ? -3.140 -4.001 7.815 1.00 94.94 95 GLN A CA 1
ATOM 789 C C . GLN A 1 95 ? -4.119 -2.906 7.370 1.00 94.94 95 GLN A C 1
ATOM 791 O O . GLN A 1 95 ? -4.817 -2.339 8.210 1.00 94.94 95 GLN A O 1
ATOM 796 N N . LEU A 1 96 ? -4.177 -2.620 6.068 1.00 95.69 96 LEU A N 1
ATOM 797 C CA . LEU A 1 96 ? -5.033 -1.582 5.500 1.00 95.69 96 LEU A CA 1
ATOM 798 C C . LEU A 1 96 ? -6.461 -2.073 5.235 1.00 95.69 96 LEU A C 1
ATOM 800 O O . LEU A 1 96 ? -7.422 -1.403 5.616 1.00 95.69 96 LEU A O 1
ATOM 804 N N . PHE A 1 97 ? -6.606 -3.241 4.613 1.00 97.56 97 PHE A N 1
ATOM 805 C CA . PHE A 1 97 ? -7.874 -3.700 4.041 1.00 97.56 97 PHE A CA 1
ATOM 806 C C . PHE A 1 97 ? -8.500 -4.901 4.758 1.00 97.56 97 PHE A C 1
ATOM 808 O O . PHE A 1 97 ? -9.675 -5.201 4.537 1.00 97.56 97 PHE A O 1
ATOM 815 N N . CYS A 1 98 ? -7.742 -5.576 5.629 1.00 97.31 98 CYS A N 1
ATOM 816 C CA . CYS A 1 98 ? -8.186 -6.757 6.373 1.00 97.31 98 CYS A CA 1
ATOM 817 C C . CYS A 1 98 ? -8.069 -6.597 7.898 1.00 97.31 98 CYS A C 1
ATOM 819 O O . CYS A 1 98 ? -7.860 -7.584 8.607 1.00 97.31 98 CYS A O 1
ATOM 821 N N . ASN A 1 99 ? -8.199 -5.373 8.410 1.00 96.56 99 ASN A N 1
ATOM 822 C CA . ASN A 1 99 ? -8.019 -5.028 9.819 1.00 96.56 99 ASN A CA 1
ATOM 823 C C . ASN A 1 99 ? -9.252 -4.285 10.370 1.00 96.56 99 ASN A C 1
ATOM 825 O O . ASN A 1 99 ? -9.247 -3.056 10.465 1.00 96.56 99 ASN A O 1
ATOM 829 N N . PRO A 1 100 ? -10.335 -5.001 10.723 1.00 95.69 100 PRO A N 1
ATOM 830 C CA . PRO A 1 100 ? -11.522 -4.388 11.312 1.00 95.69 100 PRO A CA 1
ATOM 831 C C . PRO A 1 100 ? -11.183 -3.557 12.557 1.00 95.69 100 PRO A C 1
ATOM 833 O O . PRO A 1 100 ? -10.416 -3.986 13.420 1.00 95.69 100 PRO A O 1
ATOM 836 N N . GLY A 1 101 ? -11.750 -2.354 12.648 1.00 94.88 101 GLY A N 1
ATOM 837 C CA . GLY A 1 101 ? -11.425 -1.376 13.690 1.00 94.88 101 GLY A CA 1
ATOM 838 C C . GLY A 1 101 ? -10.033 -0.746 13.574 1.00 94.88 101 GLY A C 1
ATOM 839 O O . GLY A 1 101 ? -9.669 0.055 14.427 1.00 94.88 101 GLY A O 1
ATOM 840 N N . CYS A 1 102 ? -9.262 -1.080 12.536 1.00 95.62 102 CYS A N 1
ATOM 841 C CA . CYS A 1 102 ? -8.000 -0.433 12.196 1.00 95.62 102 CYS A CA 1
ATOM 842 C C . CYS A 1 102 ? -6.963 -0.413 13.325 1.00 95.62 102 CYS A C 1
ATOM 844 O O . CYS A 1 102 ? -6.219 0.556 13.472 1.00 95.62 102 CYS A O 1
ATOM 846 N N . LYS A 1 103 ? -6.881 -1.498 14.102 1.00 93.94 103 LYS A N 1
ATOM 847 C CA . LYS A 1 103 ? -5.955 -1.627 15.235 1.00 93.94 103 LYS A CA 1
ATOM 848 C C . LYS A 1 103 ? -4.493 -1.503 14.807 1.00 93.94 103 LYS A C 1
ATOM 850 O O . LYS A 1 103 ? -4.098 -2.065 13.786 1.00 93.94 103 LYS A O 1
ATOM 855 N N . GLY A 1 104 ? -3.690 -0.793 15.590 1.00 92.19 104 GLY A N 1
ATOM 856 C CA . GLY A 1 104 ? -2.291 -0.497 15.293 1.00 92.19 104 GLY A CA 1
ATOM 857 C C . GLY A 1 104 ? -2.097 0.355 14.040 1.00 92.19 104 GLY A C 1
ATOM 858 O O . GLY A 1 104 ? -1.052 0.265 13.404 1.00 92.19 104 GLY A O 1
ATOM 859 N N . THR A 1 105 ? -3.099 1.136 13.626 1.00 94.19 105 THR A N 1
ATOM 860 C CA . THR A 1 105 ? -2.994 2.038 12.467 1.00 94.19 105 THR A CA 1
ATOM 861 C C . THR A 1 105 ? -3.226 3.489 12.870 1.00 94.19 105 THR A C 1
ATOM 863 O O . THR A 1 105 ? -3.788 3.788 13.924 1.00 94.19 105 THR A O 1
ATOM 866 N N . PHE A 1 106 ? -2.875 4.407 11.972 1.00 93.12 106 PHE A N 1
ATOM 867 C CA . PHE A 1 106 ? -3.140 5.829 12.150 1.00 93.12 106 PHE A CA 1
ATOM 868 C C . PHE A 1 106 ? -4.637 6.168 12.242 1.00 93.12 106 PHE A C 1
ATOM 870 O O . PHE A 1 106 ? -4.971 7.244 12.732 1.00 93.12 106 PHE A O 1
ATOM 877 N N . LEU A 1 107 ? -5.531 5.271 11.803 1.00 95.44 107 LEU A N 1
ATOM 878 C CA . LEU A 1 107 ? -6.987 5.440 11.869 1.00 95.44 107 LEU A CA 1
ATOM 879 C C . LEU A 1 107 ? -7.655 4.634 12.992 1.00 95.44 107 LEU A C 1
ATOM 881 O O . LEU A 1 107 ? -8.881 4.637 13.083 1.00 95.44 107 LEU A O 1
ATOM 885 N N . GLU A 1 108 ? -6.889 3.952 13.852 1.00 96.06 108 GLU A N 1
ATOM 886 C CA . GLU A 1 108 ? -7.451 3.250 15.015 1.00 96.06 108 GLU A CA 1
ATOM 887 C C . GLU A 1 108 ? -8.300 4.217 15.852 1.00 96.06 108 GLU A C 1
ATOM 889 O O . GLU A 1 108 ? -7.810 5.310 16.100 1.00 96.06 108 GLU A O 1
ATOM 894 N N . PRO A 1 109 ? -9.525 3.902 16.299 1.00 96.00 109 PRO A N 1
ATOM 895 C CA . PRO A 1 109 ? -10.323 4.821 17.113 1.00 96.00 109 PRO A CA 1
ATOM 896 C C . PRO A 1 109 ? -9.626 5.238 18.420 1.00 96.00 109 PRO A C 1
ATOM 898 O O . PRO A 1 109 ? -9.067 4.411 19.133 1.00 96.00 109 PRO A O 1
ATOM 901 N N . GLY A 1 110 ? -9.682 6.527 18.760 1.00 93.69 110 GLY A N 1
ATOM 902 C CA . GLY A 1 110 ? -9.068 7.083 19.968 1.00 93.69 110 GLY A CA 1
ATOM 903 C C . GLY A 1 110 ? -8.613 8.534 19.812 1.00 93.69 110 GLY A C 1
ATOM 904 O O . GLY A 1 110 ? -8.652 9.110 18.727 1.00 93.69 110 GLY A O 1
ATOM 905 N N . ASN A 1 111 ? -8.137 9.126 20.907 1.00 88.88 111 ASN A N 1
ATOM 906 C CA . ASN A 1 111 ? -7.680 10.523 20.928 1.00 88.88 111 ASN A CA 1
ATOM 907 C C . ASN A 1 111 ? -6.194 10.695 20.576 1.00 88.88 111 ASN A C 1
ATOM 909 O O . ASN A 1 111 ? -5.746 11.816 20.356 1.00 88.88 111 ASN A O 1
ATOM 913 N N . LYS A 1 112 ? -5.425 9.605 20.570 1.00 91.62 112 LYS A N 1
ATOM 914 C CA . LYS A 1 112 ? -3.971 9.603 20.378 1.00 91.62 112 LYS A CA 1
ATOM 915 C C . LYS A 1 112 ? -3.572 8.533 19.374 1.00 91.62 112 LYS A C 1
ATOM 917 O O . LYS A 1 112 ? -4.373 7.658 19.045 1.00 91.62 112 LYS A O 1
ATOM 922 N N . VAL A 1 113 ? -2.335 8.614 18.900 1.00 92.25 113 VAL A N 1
ATOM 923 C CA . VAL A 1 113 ? -1.709 7.524 18.145 1.00 92.25 113 VAL A CA 1
ATOM 924 C C . VAL A 1 113 ? -1.584 6.309 19.071 1.00 92.25 113 VAL A C 1
ATOM 926 O O . VAL A 1 113 ? -1.196 6.456 20.230 1.00 92.25 113 VAL A O 1
ATOM 929 N N . SER A 1 114 ? -1.960 5.118 18.597 1.00 91.62 114 SER A N 1
ATOM 930 C CA . SER A 1 114 ? -1.938 3.919 19.439 1.00 91.62 114 SER A CA 1
ATOM 931 C C . SER A 1 114 ? -0.519 3.445 19.724 1.00 91.62 114 SER A C 1
ATOM 933 O O . SER A 1 114 ? 0.403 3.643 18.930 1.00 91.62 114 SER A O 1
ATOM 935 N N . SER A 1 115 ? -0.333 2.784 20.865 1.00 91.44 115 SER A N 1
ATOM 936 C CA . SER A 1 115 ? 0.982 2.272 21.251 1.00 91.44 115 SER A CA 1
ATOM 937 C C . SER A 1 115 ? 1.490 1.197 20.287 1.00 91.44 115 SER A C 1
ATOM 939 O O . SER A 1 115 ? 2.682 1.114 20.008 1.00 91.44 115 SER A O 1
ATOM 941 N N . GLU A 1 116 ? 0.577 0.418 19.714 1.00 91.25 116 GLU A N 1
ATOM 942 C CA . GLU A 1 116 ? 0.821 -0.566 18.669 1.00 91.25 116 GLU A CA 1
ATOM 943 C C . GLU A 1 116 ? 1.361 0.096 17.401 1.00 91.25 116 GLU A C 1
ATOM 945 O O . GLU A 1 116 ? 2.316 -0.410 16.810 1.00 91.25 116 GLU A O 1
ATOM 950 N N . TYR A 1 117 ? 0.801 1.249 17.017 1.00 90.75 117 TYR A N 1
ATOM 951 C CA . TYR A 1 117 ? 1.320 2.026 15.898 1.00 90.75 117 TYR A CA 1
ATOM 952 C C . TYR A 1 117 ? 2.750 2.500 16.180 1.00 90.75 117 TYR A C 1
ATOM 954 O O . TYR A 1 117 ? 3.632 2.322 15.347 1.00 90.75 117 TYR A O 1
ATOM 962 N N . LEU A 1 118 ? 3.020 3.037 17.374 1.00 92.62 118 LEU A N 1
ATOM 963 C CA . LEU A 1 118 ? 4.369 3.485 17.744 1.00 92.62 118 LEU A CA 1
ATOM 964 C C . LEU A 1 118 ? 5.391 2.340 17.714 1.00 92.62 118 LEU A C 1
ATOM 966 O O . LEU A 1 118 ? 6.468 2.491 17.137 1.00 92.62 118 LEU A O 1
ATOM 970 N N . LYS A 1 119 ? 5.022 1.169 18.249 1.00 91.56 119 LYS A N 1
ATOM 971 C CA . LYS A 1 119 ? 5.854 -0.045 18.220 1.00 91.56 119 LYS A CA 1
ATOM 972 C C . LYS A 1 119 ? 6.199 -0.475 16.796 1.00 91.56 119 LYS A C 1
ATOM 974 O O . LYS A 1 119 ? 7.331 -0.866 16.543 1.00 91.56 119 LYS A O 1
ATOM 979 N N . GLN A 1 120 ? 5.259 -0.384 15.855 1.00 86.69 120 GLN A N 1
ATOM 980 C CA . GLN A 1 120 ? 5.512 -0.757 14.461 1.00 86.69 120 GLN A CA 1
ATOM 981 C C . GLN A 1 120 ? 6.607 0.088 13.798 1.00 86.69 120 GLN A C 1
ATOM 983 O O . GLN A 1 120 ? 7.315 -0.416 12.925 1.00 86.69 120 GLN A O 1
ATOM 988 N N . TYR A 1 121 ? 6.738 1.350 14.202 1.00 87.88 121 TYR A N 1
ATOM 989 C CA . TYR A 1 121 ? 7.741 2.277 13.679 1.00 87.88 121 TYR A CA 1
ATOM 990 C C . TYR A 1 121 ? 8.953 2.433 14.607 1.00 87.88 121 TYR A C 1
ATOM 992 O O . TYR A 1 121 ? 9.789 3.294 14.352 1.00 87.88 121 TYR A O 1
ATOM 1000 N N . ASN A 1 122 ? 9.072 1.597 15.648 1.00 91.81 122 ASN A N 1
ATOM 1001 C CA . ASN A 1 122 ? 10.123 1.671 16.669 1.00 91.81 122 ASN A CA 1
ATOM 1002 C C . ASN A 1 122 ? 10.250 3.062 17.316 1.00 91.81 122 ASN A C 1
ATOM 1004 O O . ASN A 1 122 ? 11.349 3.500 17.638 1.00 91.81 122 ASN A O 1
ATOM 1008 N N . LEU A 1 123 ? 9.125 3.756 17.498 1.00 92.19 123 LEU A N 1
ATOM 1009 C CA . LEU A 1 123 ? 9.098 5.094 18.080 1.00 92.19 123 LEU A CA 1
ATOM 1010 C C . LEU A 1 123 ? 8.952 5.001 19.595 1.00 92.19 123 LEU A C 1
ATOM 1012 O O . LEU A 1 123 ? 7.979 4.427 20.095 1.00 92.19 123 LEU A O 1
ATOM 1016 N N . ASN A 1 124 ? 9.888 5.602 20.326 1.00 91.62 124 ASN A N 1
ATOM 1017 C CA . ASN A 1 124 ? 9.859 5.652 21.779 1.00 91.62 124 ASN A CA 1
ATOM 1018 C C . ASN A 1 124 ? 9.459 7.057 22.272 1.00 91.62 124 ASN A C 1
ATOM 1020 O O . ASN A 1 124 ? 10.245 7.989 22.133 1.00 91.62 124 ASN A O 1
ATOM 1024 N N . PRO A 1 125 ? 8.302 7.238 22.937 1.00 88.50 125 PRO A N 1
ATOM 1025 C CA . PRO A 1 125 ? 7.902 8.531 23.502 1.00 88.50 125 PRO A CA 1
ATOM 1026 C C . PRO A 1 125 ? 8.908 9.152 24.486 1.00 88.50 125 PRO A C 1
ATOM 1028 O O . PRO A 1 125 ? 8.869 10.363 24.706 1.00 88.50 125 PRO A O 1
ATOM 1031 N N . ALA A 1 126 ? 9.781 8.338 25.093 1.00 90.88 126 ALA A N 1
ATOM 1032 C CA . ALA A 1 126 ? 10.834 8.793 25.999 1.00 90.88 126 ALA A CA 1
ATOM 1033 C C . ALA A 1 126 ? 12.083 9.323 25.270 1.00 90.88 126 ALA A C 1
ATOM 1035 O O . ALA A 1 126 ? 12.878 10.040 25.872 1.00 90.88 126 ALA A O 1
ATOM 1036 N N . ASN A 1 127 ? 12.265 9.001 23.986 1.00 93.25 127 ASN A N 1
ATOM 1037 C CA . ASN A 1 127 ? 13.369 9.509 23.176 1.00 93.25 127 ASN A CA 1
ATOM 1038 C C . ASN A 1 127 ? 13.020 10.914 22.634 1.00 93.25 127 ASN A C 1
ATOM 1040 O O . ASN A 1 127 ? 11.994 11.058 21.964 1.00 93.25 127 ASN A O 1
ATOM 1044 N N . PRO A 1 128 ? 13.845 11.957 22.865 1.00 90.06 128 PRO A N 1
ATOM 1045 C CA . PRO A 1 128 ? 13.562 13.319 22.399 1.00 90.06 128 PRO A CA 1
ATOM 1046 C C . PRO A 1 128 ? 13.321 13.449 20.886 1.00 90.06 128 PRO A C 1
ATOM 1048 O O . PRO A 1 128 ? 12.438 14.205 20.473 1.00 90.06 128 PRO A O 1
ATOM 1051 N N . ASN A 1 129 ? 14.059 12.694 20.063 1.00 86.62 129 ASN A N 1
ATOM 1052 C CA . ASN A 1 129 ? 13.924 12.742 18.603 1.00 86.62 129 ASN A CA 1
ATOM 1053 C C . ASN A 1 129 ? 12.587 12.145 18.143 1.00 86.62 129 ASN A C 1
ATOM 1055 O O . ASN A 1 129 ? 11.885 12.729 17.314 1.00 86.62 129 ASN A O 1
ATOM 1059 N N . ASP A 1 130 ? 12.190 11.029 18.751 1.00 93.69 130 ASP A N 1
ATOM 1060 C CA . ASP A 1 130 ? 10.916 10.373 18.466 1.00 93.69 130 ASP A CA 1
ATOM 1061 C C . ASP A 1 130 ? 9.746 11.195 19.005 1.00 93.69 130 ASP A C 1
ATOM 1063 O O . ASP A 1 130 ? 8.701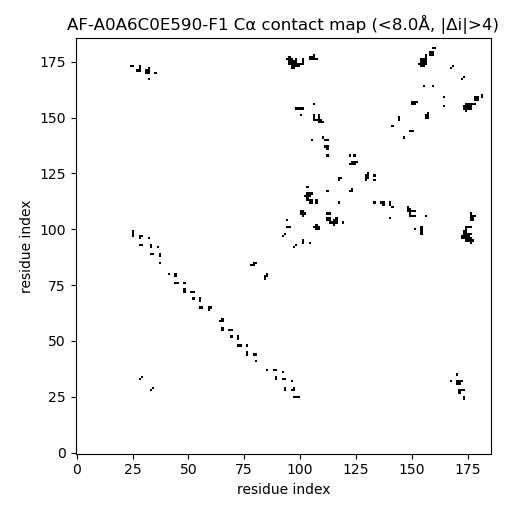 11.275 18.366 1.00 93.69 130 ASP A O 1
ATOM 1067 N N . LYS A 1 131 ? 9.915 11.865 20.151 1.00 93.19 131 LYS A N 1
ATOM 1068 C CA . LYS A 1 131 ? 8.877 12.692 20.776 1.00 93.19 131 LYS A CA 1
ATOM 1069 C C . LYS A 1 131 ? 8.386 13.799 19.844 1.00 93.19 131 LYS A C 1
ATOM 1071 O O . LYS A 1 131 ? 7.176 14.009 19.750 1.00 93.19 131 LYS A O 1
ATOM 1076 N N . LYS A 1 132 ? 9.294 14.475 19.126 1.00 92.00 132 LYS A N 1
ATOM 1077 C CA . LYS A 1 132 ? 8.917 15.485 18.121 1.00 92.00 132 LYS A CA 1
ATOM 1078 C C . LYS A 1 132 ? 8.105 14.856 16.989 1.00 92.00 132 LYS A C 1
ATOM 1080 O O . LYS A 1 132 ? 7.039 15.359 16.646 1.00 92.00 132 LYS A O 1
ATOM 1085 N N . PHE A 1 133 ? 8.567 13.725 16.461 1.00 91.50 133 PHE A N 1
ATOM 10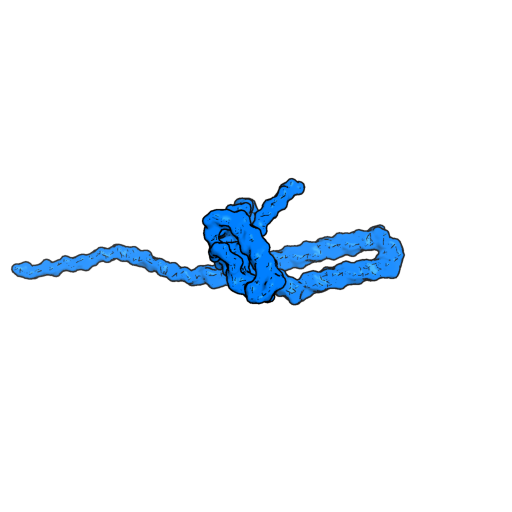86 C CA . PHE A 1 133 ? 7.867 13.023 15.390 1.00 91.50 133 PHE A CA 1
ATOM 1087 C C . PHE A 1 133 ? 6.474 12.541 15.824 1.00 91.50 133 PHE A C 1
ATOM 1089 O O . PHE A 1 133 ? 5.492 12.771 15.122 1.00 91.50 133 PHE A O 1
ATOM 1096 N N . ILE A 1 134 ? 6.362 11.937 17.010 1.00 94.50 134 ILE A N 1
ATOM 1097 C CA . ILE A 1 134 ? 5.094 11.495 17.603 1.00 94.50 134 ILE A CA 1
ATOM 1098 C C . ILE A 1 134 ? 4.140 12.679 17.764 1.00 94.50 134 ILE A C 1
ATOM 1100 O O . ILE A 1 134 ? 2.972 12.569 17.395 1.00 94.50 134 ILE A O 1
ATOM 1104 N N . HIS A 1 135 ? 4.630 13.822 18.250 1.00 94.00 135 HIS A N 1
ATOM 1105 C CA . HIS A 1 135 ? 3.825 15.033 18.376 1.00 94.00 135 HIS A CA 1
ATOM 1106 C C . HIS A 1 135 ? 3.273 15.504 17.020 1.00 94.00 135 HIS A C 1
ATOM 1108 O O . HIS A 1 135 ? 2.079 15.793 16.902 1.00 94.00 135 HIS A O 1
ATOM 1114 N N . ASP A 1 136 ? 4.101 15.507 15.973 1.00 92.88 136 ASP A N 1
ATOM 1115 C CA . ASP A 1 136 ? 3.660 15.847 14.616 1.00 92.88 136 ASP A CA 1
ATOM 1116 C C . ASP A 1 136 ? 2.605 14.857 14.092 1.00 92.88 136 ASP A C 1
ATOM 1118 O O . ASP A 1 136 ? 1.642 15.256 13.426 1.00 92.88 136 ASP A O 1
ATOM 1122 N N . MET A 1 137 ? 2.739 13.567 14.417 1.00 92.81 137 MET A N 1
ATOM 1123 C CA . MET A 1 137 ? 1.732 12.556 14.087 1.00 92.81 137 MET A CA 1
ATOM 1124 C C . MET A 1 137 ? 0.414 12.792 14.828 1.00 92.81 137 MET A C 1
ATOM 1126 O O . MET A 1 137 ? -0.647 12.736 14.206 1.00 92.81 137 MET A O 1
ATOM 1130 N N . GLU A 1 138 ? 0.459 13.089 16.127 1.00 94.44 138 GLU A N 1
ATOM 1131 C CA . GLU A 1 138 ? -0.729 13.408 16.923 1.00 94.44 138 GLU A CA 1
ATOM 1132 C C . GLU A 1 138 ? -1.435 14.661 16.401 1.00 94.44 138 GLU A C 1
ATOM 1134 O O . GLU A 1 138 ? -2.661 14.665 16.273 1.00 94.44 138 GLU A O 1
ATOM 1139 N N . LYS A 1 139 ? -0.680 15.696 16.014 1.00 94.62 139 LYS A N 1
ATOM 1140 C CA . LYS A 1 139 ? -1.231 16.912 15.405 1.00 94.62 139 LYS A CA 1
ATOM 1141 C C . LYS A 1 139 ? -1.948 16.601 14.093 1.00 94.62 139 LYS A C 1
ATOM 1143 O O . LYS A 1 139 ? -3.113 16.965 13.938 1.00 94.62 139 LYS A O 1
ATOM 1148 N N . LYS A 1 140 ? -1.299 15.865 13.182 1.00 93.06 140 LYS A N 1
ATOM 1149 C CA . LYS A 1 140 ? -1.917 15.416 11.920 1.00 93.06 140 LYS A CA 1
ATOM 1150 C C . LYS A 1 140 ? -3.172 14.587 12.172 1.00 93.06 140 LYS A C 1
ATOM 1152 O O . LYS A 1 140 ? -4.172 14.745 11.476 1.00 93.06 140 LYS A O 1
ATOM 1157 N N . ARG A 1 141 ? -3.136 13.715 13.178 1.00 93.19 141 ARG A N 1
ATOM 1158 C CA . ARG A 1 141 ? -4.264 12.854 13.524 1.00 93.19 141 ARG A CA 1
ATOM 1159 C C . ARG A 1 141 ? -5.433 13.670 14.055 1.00 93.19 141 ARG A C 1
ATOM 1161 O O . ARG A 1 141 ? -6.557 13.445 13.629 1.00 93.19 141 ARG A O 1
ATOM 1168 N N . LYS A 1 142 ? -5.169 14.649 14.922 1.00 93.81 142 LYS A N 1
ATOM 1169 C CA . LYS A 1 142 ? -6.181 15.587 15.414 1.00 93.81 142 LYS A CA 1
ATOM 1170 C C . LYS A 1 142 ? -6.815 16.371 14.266 1.00 93.81 142 LYS A C 1
ATOM 1172 O O . LYS A 1 142 ? -8.030 16.502 14.238 1.00 93.81 142 LYS A O 1
ATOM 1177 N N . THR A 1 143 ? -6.026 16.827 13.291 1.00 93.19 143 THR A N 1
ATOM 1178 C CA . THR A 1 143 ? -6.560 17.464 12.075 1.00 93.19 143 THR A CA 1
ATOM 1179 C C . THR A 1 143 ? -7.469 16.518 11.291 1.00 93.19 143 THR A C 1
ATOM 1181 O O . THR A 1 143 ? -8.547 16.922 10.872 1.00 93.19 143 THR A O 1
ATOM 1184 N N . LEU A 1 144 ? -7.067 15.255 11.126 1.00 92.62 144 LEU A N 1
ATOM 1185 C CA . LEU A 1 144 ? -7.840 14.261 10.380 1.00 92.62 144 LEU A CA 1
ATOM 1186 C C . LEU A 1 144 ? -9.145 13.850 11.086 1.00 92.62 144 LEU A C 1
ATOM 1188 O O . LEU A 1 144 ? -10.161 13.649 10.429 1.00 92.62 144 LEU A O 1
ATOM 1192 N N . PHE A 1 145 ? -9.110 13.692 12.410 1.00 94.69 145 PHE A N 1
ATOM 1193 C CA . PHE A 1 145 ? -10.251 13.259 13.223 1.00 94.69 145 PHE A CA 1
ATOM 1194 C C . PHE A 1 145 ? -11.188 14.420 13.596 1.00 94.69 145 PHE A C 1
ATOM 1196 O O . PHE A 1 145 ? -12.364 14.200 13.898 1.00 94.69 145 PHE A O 1
ATOM 1203 N N . GLY A 1 146 ? -10.682 15.656 13.603 1.00 91.88 146 GLY A N 1
ATOM 1204 C CA . GLY A 1 146 ? -11.396 16.813 14.131 1.00 91.88 146 GLY A CA 1
ATOM 1205 C C . GLY A 1 146 ? -11.808 16.580 15.587 1.00 91.88 146 GLY A C 1
ATOM 1206 O O . GLY A 1 146 ? -10.979 16.272 16.442 1.00 91.88 146 GLY A O 1
ATOM 1207 N N . ASN A 1 147 ? -13.111 16.682 15.855 1.00 92.44 147 ASN A N 1
ATOM 1208 C CA . ASN A 1 147 ? -13.694 16.437 17.180 1.00 92.44 147 ASN A CA 1
ATOM 1209 C C . ASN A 1 147 ? -14.118 14.973 17.400 1.00 92.44 147 ASN A C 1
ATOM 1211 O O . ASN A 1 147 ? -14.595 14.620 18.481 1.00 92.44 147 ASN A O 1
ATOM 1215 N N . LYS A 1 148 ? -13.988 14.109 16.385 1.00 95.12 148 LYS A N 1
ATOM 1216 C CA . LYS A 1 148 ? -14.413 12.710 16.468 1.00 95.12 148 LYS A CA 1
ATOM 1217 C C . LYS A 1 148 ? -13.337 11.870 17.149 1.00 95.12 148 LYS A C 1
ATOM 1219 O O . LYS A 1 148 ? -12.147 12.075 16.958 1.00 95.12 148 LYS A O 1
ATOM 1224 N N . LYS A 1 149 ? -13.758 10.848 17.895 1.00 93.88 149 LYS A N 1
ATOM 1225 C CA . LYS A 1 149 ? -12.857 9.781 18.380 1.00 93.88 149 LYS A CA 1
ATOM 1226 C C . LYS A 1 149 ? -12.773 8.604 17.410 1.00 93.88 149 LYS A C 1
ATOM 1228 O O . LYS A 1 149 ? -11.889 7.764 17.534 1.00 93.88 149 LYS A O 1
ATOM 1233 N N . ASN A 1 150 ? -13.711 8.528 16.471 1.00 96.62 150 ASN A N 1
ATOM 1234 C CA . ASN A 1 150 ? -13.817 7.481 15.471 1.00 96.62 150 ASN A CA 1
ATOM 1235 C C . ASN A 1 150 ? -14.244 8.107 14.138 1.00 96.62 150 ASN A C 1
ATOM 1237 O O . ASN A 1 150 ? -15.244 8.816 14.092 1.00 96.62 150 ASN A O 1
ATOM 1241 N N . ILE A 1 151 ? -13.488 7.814 13.086 1.00 95.56 151 ILE A N 1
ATOM 1242 C CA . ILE A 1 151 ? -13.723 8.248 11.698 1.00 95.56 151 ILE A CA 1
ATOM 1243 C C . ILE A 1 151 ? -13.949 7.043 10.774 1.00 95.56 151 ILE A C 1
ATOM 1245 O O . ILE A 1 151 ? -13.705 7.106 9.570 1.00 95.56 151 ILE A O 1
ATOM 1249 N N . LEU A 1 152 ? -14.341 5.907 11.356 1.00 96.62 152 LEU A N 1
ATOM 1250 C CA . LEU A 1 152 ? -14.650 4.677 10.643 1.00 96.62 152 LEU A CA 1
ATOM 1251 C C . LEU A 1 152 ? -16.159 4.430 10.656 1.00 96.62 152 LEU A C 1
ATOM 1253 O O . LEU A 1 152 ? -16.775 4.387 11.725 1.00 96.62 152 LEU A O 1
ATOM 1257 N N . ILE A 1 153 ? -16.718 4.162 9.479 1.00 96.06 153 ILE A N 1
ATOM 1258 C CA . ILE A 1 153 ? -18.078 3.655 9.277 1.00 96.06 153 ILE A CA 1
ATOM 1259 C C . ILE A 1 153 ? -17.941 2.236 8.720 1.00 96.06 153 ILE A C 1
ATOM 1261 O O . ILE A 1 153 ? -17.289 2.020 7.700 1.00 96.06 153 ILE A O 1
ATOM 1265 N N . ASP A 1 154 ? -18.484 1.245 9.427 1.00 94.69 154 ASP A N 1
ATOM 1266 C CA . ASP A 1 154 ? -18.361 -0.182 9.082 1.00 94.69 154 ASP A CA 1
ATOM 1267 C C . ASP A 1 154 ? -16.913 -0.673 8.864 1.00 94.69 154 ASP A C 1
ATOM 1269 O O . ASP A 1 154 ? -16.670 -1.571 8.062 1.00 94.69 154 ASP A O 1
ATOM 1273 N N . ASN A 1 155 ? -15.947 -0.120 9.611 1.00 97.00 155 ASN A N 1
ATOM 1274 C CA . ASN A 1 155 ? -14.490 -0.339 9.483 1.00 97.00 155 ASN A CA 1
ATOM 1275 C C . ASN A 1 155 ? -13.810 0.347 8.285 1.00 97.00 155 ASN A C 1
ATOM 1277 O O . ASN A 1 155 ? -12.621 0.120 8.048 1.00 97.00 155 ASN A O 1
ATOM 1281 N N . PHE A 1 156 ? -14.522 1.189 7.541 1.00 97.12 156 PHE A N 1
ATOM 1282 C CA . PHE A 1 156 ? -13.976 1.947 6.420 1.00 97.12 156 PHE A CA 1
ATOM 1283 C C . PHE A 1 156 ? -13.860 3.424 6.781 1.00 97.12 156 PHE A C 1
ATOM 1285 O O . PHE A 1 156 ? -14.738 3.964 7.449 1.00 97.12 156 PHE A O 1
ATOM 1292 N N . TYR A 1 157 ? -12.787 4.077 6.334 1.00 96.12 157 TYR A N 1
ATOM 1293 C CA . TYR A 1 157 ? -12.617 5.516 6.513 1.00 96.12 157 TYR A CA 1
ATOM 1294 C C . TYR A 1 157 ? -13.806 6.295 5.929 1.00 96.12 157 TYR A C 1
ATOM 1296 O O . TYR A 1 157 ? -14.144 6.131 4.757 1.00 96.12 157 TYR A O 1
ATOM 1304 N N . GLU A 1 158 ? -14.433 7.135 6.752 1.00 94.62 158 GLU A N 1
ATOM 1305 C CA . GLU A 1 158 ? -15.717 7.779 6.447 1.00 94.62 158 GLU A CA 1
ATOM 1306 C C . GLU A 1 158 ? -15.679 8.739 5.249 1.00 94.62 158 GLU A C 1
ATOM 1308 O O . GLU A 1 158 ? -16.689 8.894 4.570 1.00 94.62 158 GLU A O 1
ATOM 1313 N N . ASN A 1 159 ? -14.520 9.341 4.956 1.00 92.81 159 ASN A N 1
ATOM 1314 C CA . ASN A 1 159 ? -14.374 10.297 3.851 1.00 92.81 159 ASN A CA 1
ATOM 1315 C C . ASN A 1 159 ? -13.916 9.640 2.540 1.00 92.81 159 ASN A C 1
ATOM 1317 O O . ASN A 1 159 ? -13.623 10.336 1.573 1.00 92.81 159 ASN A O 1
ATOM 1321 N N . ALA A 1 160 ? -13.813 8.311 2.482 1.00 92.81 160 ALA A N 1
ATOM 1322 C CA . ALA A 1 160 ? -13.510 7.632 1.230 1.00 92.81 160 ALA A CA 1
ATOM 1323 C C . ALA A 1 160 ? -14.717 7.678 0.282 1.00 92.81 160 ALA A C 1
ATOM 1325 O O . ALA A 1 160 ? -15.853 7.415 0.683 1.00 92.81 160 ALA A O 1
ATOM 1326 N N . SER A 1 161 ? -14.474 7.956 -1.003 1.00 93.56 161 SER A N 1
ATOM 1327 C CA . SER A 1 161 ? -15.552 7.992 -1.993 1.00 93.56 161 SER A CA 1
ATOM 1328 C C . SER A 1 161 ? -16.294 6.652 -2.082 1.00 93.56 161 SER A C 1
ATOM 1330 O O . SER A 1 161 ? -15.691 5.573 -2.092 1.00 93.56 161 SER A O 1
ATOM 1332 N N . LYS A 1 162 ? -17.626 6.711 -2.217 1.00 93.44 162 LYS A N 1
ATOM 1333 C CA . LYS A 1 162 ? -18.479 5.515 -2.325 1.00 93.44 162 LYS A CA 1
ATOM 1334 C C . LYS A 1 162 ? -18.025 4.581 -3.451 1.00 93.44 162 LYS A C 1
ATOM 1336 O O . LYS A 1 162 ? -17.910 3.381 -3.237 1.00 93.44 162 LYS A O 1
ATOM 1341 N N . LYS A 1 163 ? -17.676 5.139 -4.618 1.00 94.06 163 LYS A N 1
ATOM 1342 C CA . LYS A 1 163 ? -17.164 4.373 -5.768 1.00 94.06 163 LYS A CA 1
ATOM 1343 C C . LYS A 1 163 ? -15.932 3.543 -5.399 1.00 94.06 163 LYS A C 1
ATOM 1345 O O . LYS A 1 163 ? -15.832 2.389 -5.807 1.00 94.06 163 LYS A O 1
ATOM 1350 N N . TYR A 1 164 ? -14.997 4.126 -4.650 1.00 93.44 164 TYR A N 1
ATOM 1351 C CA . TYR A 1 164 ? -13.801 3.415 -4.213 1.00 93.44 164 TYR A CA 1
ATOM 1352 C C . TYR A 1 164 ? -14.137 2.329 -3.186 1.00 93.44 164 TYR A C 1
ATOM 1354 O O . TYR A 1 164 ? -13.691 1.192 -3.334 1.00 93.44 164 TYR A O 1
ATOM 1362 N N . LEU A 1 165 ? -14.965 2.657 -2.189 1.00 94.44 165 LEU A N 1
ATOM 1363 C CA . LEU A 1 165 ? -15.406 1.701 -1.172 1.00 94.44 165 LEU A CA 1
ATOM 1364 C C . LEU A 1 165 ? -16.123 0.496 -1.787 1.00 94.44 165 LEU A C 1
ATOM 1366 O O . LEU A 1 165 ? -15.815 -0.641 -1.433 1.00 94.44 165 LEU A O 1
ATOM 1370 N N . ASP A 1 166 ? -17.032 0.729 -2.730 1.00 95.44 166 ASP A N 1
ATOM 1371 C CA . ASP A 1 166 ? -17.766 -0.329 -3.425 1.00 95.44 166 ASP A CA 1
ATOM 1372 C C . ASP A 1 166 ? -16.812 -1.228 -4.229 1.00 95.44 166 ASP A C 1
ATOM 1374 O O . ASP A 1 166 ? -16.950 -2.454 -4.204 1.00 95.44 166 ASP A O 1
ATOM 1378 N N . ALA A 1 167 ? -15.796 -0.645 -4.877 1.00 94.25 167 ALA A N 1
ATOM 1379 C CA . ALA A 1 167 ? -14.785 -1.398 -5.616 1.00 94.25 167 ALA A CA 1
ATOM 1380 C C . ALA A 1 167 ? -13.970 -2.327 -4.699 1.00 94.25 167 ALA A C 1
ATOM 1382 O O . ALA A 1 167 ? -13.901 -3.531 -4.953 1.00 94.25 167 ALA A O 1
ATOM 1383 N N . ILE A 1 168 ? -13.409 -1.810 -3.599 1.00 95.06 168 ILE A N 1
ATOM 1384 C CA . ILE A 1 168 ? -12.586 -2.633 -2.697 1.00 95.06 168 ILE A CA 1
ATOM 1385 C C . ILE A 1 168 ? -13.419 -3.669 -1.932 1.00 95.06 168 ILE A C 1
ATOM 1387 O O . ILE A 1 168 ? -12.959 -4.789 -1.713 1.00 95.06 168 ILE A O 1
ATOM 1391 N N . LYS A 1 169 ? -14.668 -3.342 -1.569 1.00 95.12 169 LYS A N 1
ATOM 1392 C CA . LYS A 1 169 ? -15.594 -4.287 -0.925 1.00 95.12 169 LYS A CA 1
ATOM 1393 C C . LYS A 1 169 ? -15.949 -5.436 -1.864 1.00 95.12 169 LYS A C 1
ATOM 1395 O O . LYS A 1 169 ? -15.967 -6.586 -1.430 1.00 95.12 169 LYS A O 1
ATOM 1400 N N . LYS A 1 170 ? -16.168 -5.151 -3.154 1.00 94.94 170 LYS A N 1
ATOM 1401 C CA . LYS A 1 170 ? -16.396 -6.177 -4.184 1.00 94.94 170 LYS A CA 1
ATOM 1402 C C . LYS A 1 170 ? -15.186 -7.102 -4.351 1.00 94.94 170 LYS A C 1
ATOM 1404 O O . LYS A 1 170 ? -15.364 -8.296 -4.570 1.00 94.94 170 LYS A O 1
ATOM 1409 N N . GLU A 1 171 ? -13.974 -6.572 -4.192 1.00 93.38 171 GLU A N 1
ATOM 1410 C CA . GLU A 1 171 ? -12.727 -7.354 -4.175 1.00 93.38 171 GLU A CA 1
ATOM 1411 C C . GLU A 1 171 ? -12.506 -8.129 -2.853 1.00 93.38 171 GLU A C 1
ATOM 1413 O O . GLU A 1 171 ? -11.578 -8.933 -2.760 1.00 93.38 171 GLU A O 1
ATOM 1418 N N . GLY A 1 172 ? -13.357 -7.935 -1.839 1.00 95.31 172 GLY A N 1
ATOM 1419 C CA . GLY A 1 172 ? -13.323 -8.671 -0.572 1.00 95.31 172 GLY A CA 1
ATOM 1420 C C . GLY A 1 172 ? -12.641 -7.950 0.594 1.00 95.31 172 GLY A C 1
ATOM 1421 O O . GLY A 1 172 ? -12.393 -8.587 1.620 1.00 95.31 172 GLY A O 1
ATOM 1422 N N . ALA A 1 173 ? -12.339 -6.651 0.472 1.00 97.19 173 ALA A N 1
ATOM 1423 C CA . ALA A 1 173 ? -11.853 -5.848 1.594 1.00 97.19 173 ALA A CA 1
ATOM 1424 C C . ALA A 1 173 ? -12.906 -5.759 2.709 1.00 97.19 173 ALA A C 1
ATOM 1426 O O . ALA A 1 173 ? -14.107 -5.661 2.450 1.00 97.19 173 ALA A O 1
ATOM 1427 N N . VAL A 1 174 ? -12.447 -5.747 3.961 1.00 97.25 174 VAL A N 1
ATOM 1428 C CA . VAL A 1 174 ? -13.303 -5.654 5.161 1.00 97.25 174 VAL A CA 1
ATOM 1429 C C . VAL A 1 174 ? -13.000 -4.426 6.020 1.00 97.25 174 VAL A C 1
ATOM 1431 O O . VAL A 1 174 ? -13.683 -4.196 7.014 1.00 97.25 174 VAL A O 1
ATOM 1434 N N . SER A 1 175 ? -11.984 -3.646 5.654 1.00 97.50 175 SER A N 1
ATOM 1435 C CA . SER A 1 175 ? -11.648 -2.366 6.272 1.00 97.50 175 SER A CA 1
ATOM 1436 C C . SER A 1 175 ? -11.005 -1.414 5.261 1.00 97.50 175 SER A C 1
ATOM 1438 O O . SER A 1 175 ? -10.631 -1.814 4.159 1.00 97.50 175 SER A O 1
ATOM 1440 N N . LEU A 1 176 ? -10.837 -0.154 5.659 1.00 97.06 176 LEU A N 1
ATOM 1441 C CA . LEU A 1 176 ? -9.946 0.804 5.005 1.00 97.06 176 LEU A CA 1
ATOM 1442 C C . LEU A 1 176 ? -9.266 1.649 6.085 1.00 97.06 176 LEU A C 1
ATOM 1444 O O . LEU A 1 176 ? -9.851 2.599 6.601 1.00 97.06 176 LEU A O 1
ATOM 1448 N N . CYS A 1 177 ? -8.030 1.281 6.420 1.00 95.88 177 CYS A N 1
ATOM 1449 C CA . CYS A 1 177 ? -7.274 1.830 7.550 1.00 95.88 177 CYS A CA 1
ATOM 1450 C C . CYS A 1 177 ? -6.181 2.825 7.144 1.00 95.88 177 CYS A C 1
ATOM 1452 O O . CYS A 1 177 ? -5.168 2.967 7.828 1.00 95.88 177 CYS A O 1
ATOM 1454 N N . SER A 1 178 ? -6.393 3.518 6.026 1.00 92.31 178 SER A N 1
ATOM 1455 C CA . SER A 1 178 ? -5.578 4.645 5.576 1.00 92.31 178 SER A CA 1
ATOM 1456 C C . SER A 1 178 ? -6.492 5.798 5.183 1.00 92.31 178 SER A C 1
ATOM 1458 O O . SER A 1 178 ? -7.544 5.542 4.588 1.00 9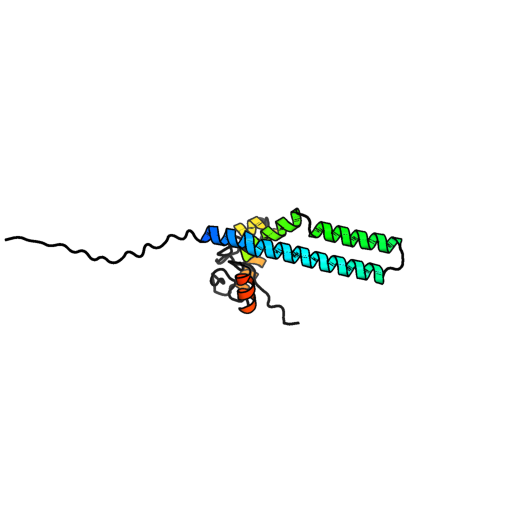2.31 178 SER A O 1
ATOM 1460 N N . PRO A 1 179 ? -6.104 7.058 5.458 1.00 88.56 179 PRO A N 1
ATOM 1461 C CA . PRO A 1 179 ? -6.759 8.180 4.814 1.00 88.56 179 PRO A CA 1
ATOM 1462 C C . PRO A 1 179 ? -6.559 8.048 3.302 1.00 88.56 179 PRO A C 1
ATOM 1464 O O . PRO A 1 179 ? -5.493 7.627 2.837 1.00 88.56 179 PRO A O 1
ATOM 1467 N N . ILE A 1 180 ? -7.592 8.386 2.541 1.00 82.75 180 ILE A N 1
ATOM 1468 C CA . ILE A 1 180 ? -7.494 8.532 1.094 1.00 82.75 180 ILE A CA 1
ATOM 1469 C C . ILE A 1 180 ? -7.485 10.019 0.826 1.00 82.75 180 ILE A C 1
ATOM 1471 O O . ILE 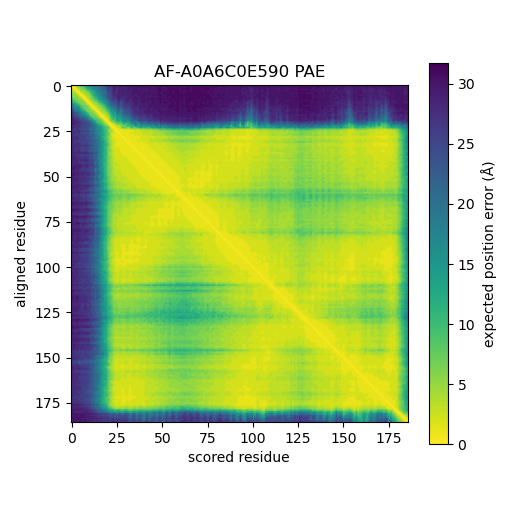A 1 180 ? -8.417 10.728 1.191 1.00 82.75 180 ILE A O 1
ATOM 1475 N N . VAL A 1 181 ? -6.406 10.487 0.212 1.00 63.62 181 VAL A N 1
ATOM 1476 C CA . VAL A 1 181 ? -6.430 11.779 -0.455 1.00 63.62 181 VAL A CA 1
ATOM 1477 C C . VAL A 1 181 ? -7.130 11.500 -1.774 1.00 63.62 181 VAL A C 1
ATOM 1479 O O . VAL A 1 181 ? -6.591 10.736 -2.581 1.00 63.62 181 VAL A O 1
ATOM 1482 N N . ASP A 1 182 ? -8.342 12.022 -1.965 1.00 52.97 182 ASP A N 1
ATOM 1483 C CA . ASP A 1 182 ? -8.958 12.013 -3.290 1.00 52.97 182 ASP A CA 1
ATOM 1484 C C . ASP A 1 182 ? -7.937 12.649 -4.232 1.00 52.97 182 ASP A C 1
ATOM 1486 O O . ASP A 1 182 ? -7.628 13.838 -4.129 1.00 52.97 182 ASP A O 1
ATOM 1490 N N . ARG A 1 183 ? -7.320 11.837 -5.102 1.00 44.84 183 ARG A N 1
ATOM 1491 C CA . ARG A 1 183 ? -6.496 12.408 -6.161 1.00 44.84 183 ARG A CA 1
ATOM 1492 C C . ARG A 1 183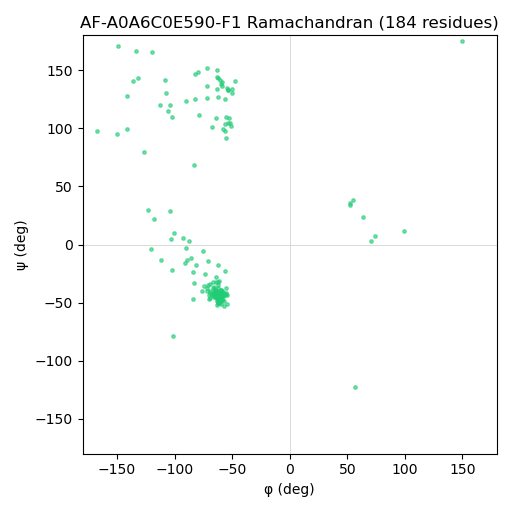 ? -7.465 13.239 -6.996 1.00 44.84 183 ARG A C 1
ATOM 1494 O O . ARG A 1 183 ? -8.493 12.678 -7.397 1.00 44.84 183 ARG A O 1
ATOM 1501 N N . PRO A 1 184 ? -7.190 14.532 -7.245 1.00 35.31 184 PRO A N 1
ATOM 1502 C CA . PRO A 1 184 ? -7.981 15.271 -8.213 1.00 35.31 184 PRO A CA 1
ATOM 1503 C C . PRO A 1 184 ? -8.040 14.427 -9.486 1.00 35.31 184 PRO A C 1
ATOM 1505 O O . PRO A 1 184 ? -7.036 13.822 -9.875 1.00 35.31 184 PRO A O 1
ATOM 1508 N N . LYS A 1 185 ? -9.243 14.291 -10.053 1.00 35.66 185 LYS A N 1
ATOM 1509 C CA . LYS A 1 185 ? -9.437 13.599 -11.328 1.00 35.66 185 LYS A CA 1
ATOM 1510 C C . LYS A 1 185 ? -8.505 14.283 -12.334 1.00 35.66 185 LYS A C 1
ATOM 1512 O O . LYS A 1 185 ? -8.719 15.455 -12.626 1.00 35.66 185 LYS A O 1
ATOM 1517 N N . ILE A 1 186 ? -7.452 13.581 -12.749 1.00 33.38 186 ILE A N 1
ATOM 1518 C CA . ILE A 1 186 ? -6.641 13.949 -13.914 1.00 33.38 186 ILE A CA 1
ATOM 1519 C C . ILE A 1 186 ? -7.415 13.485 -15.140 1.00 33.38 186 ILE A C 1
ATOM 1521 O O . ILE A 1 186 ? -7.915 12.334 -15.086 1.00 33.38 186 ILE A O 1
#

pLDDT: mean 86.77, std 19.19, range [33.38, 98.5]

Foldseek 3Di:
DDDDDDDDDPPPPPPPPDPPPLVVLLVQCLVFLLVVVLVVQLVVLVVVLVVQLVVLVVPPPDPVVSVVSNVVSVVVSCVCNPPVNSVVSSVVCSLFFRDACSPLFLQRFALARDPSVCVVVVQDCPDPVSVVVRVVSSVVSCVQQVPHSHQDDQQERVPDDPVVVVVSVVSSGRHGRDDDDPDPDD

Sequence (186 aa):
MNKTYKKNRHGKKKTLKKRVGGVDLVKKCKSTYVTTSVKRKISEAKKIYDRDVKLARKNIKDKTNLKKSIKDIEDFYKFFINNKNLERHKKSETQLFCNPGCKGTFLEPGNKVSSEYLKQYNLNPANPNDKKFIHDMEKKRKTLFGNKKNILIDNFYENASKKYLDAIKKEGAVSLCSPIVDRPKI

Secondary structure (DSSP, 8-state):
--------------------HHHHHHHHHIIIIIHHHHHHHHHHHHHHHHHHHHHHHHH---HHHHHHHHHHHHHHHHHHHSHHHHHHHHHHHHHHHS-GGGTTSTTSSSSS--HHHHHHTT--TTSHHHHHHHHHHHHHHHHHHTT-S--EETTEETTS-HHHHHHHHHTT---B-S--------

Mean predicted aligned error: 8.92 Å